Protein AF-A0A842TQ17-F1 (afdb_monomer)

Sequence (272 aa):
MDSKKIMKLFTKIDGINNQIAKLLVKAGIYSLDQLINTPTSNIKEMTGSSENEIIDWIYRARKLKRSRQKKVVKEEKVEEKEGIFVKKCEVPTPKGGAVGIIIGKRSAFYSIYKSGSTILSILIMIIGTVLFSLSFTITNYDQLIELYESIPFIYQSISLTSSISFYWGIFIVFVSVIIGGWLLISFFISMIKDVSFQKVARTLGFCGTPALFFVIFIIVKFINSSYLLYSFKTALLPLGIFFLSIWALLIVIRAFQSLSMLLDKYTYVGFE

Nearest PDB structures (foldseek):
  4mtn-assembly1_A  TM=7.681E-01  e=5.421E-03  Planctopirus limnophila DSM 3776
  2zud-assembly1_B  TM=8.089E-01  e=7.989E-02  Saccharolobus solfataricus

Radius of gyration: 31.86 Å; Cα contacts (8 Å, |Δi|>4): 84; chains: 1; bounding box: 63×74×80 Å

Secondary structure (DSSP, 8-state):
--HHHHHHHHTTSTT--HHHHHHHHHTT--SHHHHHHS-HHHHHHHH---HHHHHHHHHHHHHHHHHHHHHHHHHHHHHHHH----------------------S--GGGGTT-SS-HHHHHHHHHHHHHHHHHHHHHHTHHHHHHHHTS-TTHHHHHHHHHHHHHHHHHHHHHHHHHHHHHHHHHHHHHHHHT--HHHHHHHHHHHHHHHHHHHHHHHHHHS---HHHHHHHHHHHHHHHHHHHHHHHHHHHHHHHHHHHHHHHHHTTS--

Structure (mmCIF, N/CA/C/O backbone):
data_AF-A0A842TQ17-F1
#
_entry.id   AF-A0A842TQ17-F1
#
loop_
_atom_site.group_PDB
_atom_site.id
_atom_site.type_symbol
_atom_site.label_atom_id
_atom_site.label_alt_id
_atom_site.label_comp_id
_atom_site.label_asym_id
_atom_site.label_entity_id
_atom_site.label_seq_id
_atom_site.pdbx_PDB_ins_code
_atom_site.Cartn_x
_atom_site.Cartn_y
_atom_site.Cartn_z
_atom_site.occupancy
_atom_site.B_iso_or_equiv
_atom_site.auth_seq_id
_atom_site.auth_comp_id
_atom_site.auth_asym_id
_atom_site.auth_atom_id
_atom_site.pdbx_PDB_model_num
ATOM 1 N N . MET A 1 1 ? -30.967 -4.784 27.294 1.00 66.44 1 MET A N 1
ATOM 2 C CA . MET A 1 1 ? -29.486 -4.725 27.235 1.00 66.44 1 MET A CA 1
ATOM 3 C C . MET A 1 1 ? -28.986 -4.309 28.617 1.00 66.44 1 MET A C 1
ATOM 5 O O . MET A 1 1 ? -29.511 -3.340 29.148 1.00 66.44 1 MET A O 1
ATOM 9 N N . ASP A 1 2 ? -28.066 -5.050 29.245 1.00 89.38 2 ASP A N 1
ATOM 10 C CA . ASP A 1 2 ? -27.651 -4.783 30.637 1.00 89.38 2 ASP A CA 1
ATOM 11 C C . ASP A 1 2 ? -26.935 -3.430 30.773 1.00 89.38 2 ASP A C 1
ATOM 13 O O . ASP A 1 2 ? -25.789 -3.280 30.337 1.00 89.38 2 ASP A O 1
ATOM 17 N N . SER A 1 3 ? -27.563 -2.469 31.453 1.00 88.75 3 SER A N 1
ATOM 18 C CA . SER A 1 3 ? -26.991 -1.138 31.720 1.00 88.75 3 SER A CA 1
ATOM 19 C C . SER A 1 3 ? -25.606 -1.214 32.376 1.00 88.75 3 SER A C 1
ATOM 21 O O . SER A 1 3 ? -24.695 -0.477 32.002 1.00 88.75 3 SER A O 1
ATOM 23 N N . LYS A 1 4 ? -25.393 -2.186 33.273 1.00 91.69 4 LYS A N 1
ATOM 24 C CA . LYS A 1 4 ? -24.094 -2.443 33.920 1.00 91.69 4 LYS A CA 1
ATOM 25 C C . LYS A 1 4 ? -22.987 -2.814 32.923 1.00 91.69 4 LYS A C 1
ATOM 27 O O . LYS A 1 4 ? -21.849 -2.374 33.092 1.00 91.69 4 LYS A O 1
ATOM 32 N N . LYS A 1 5 ? -23.288 -3.610 31.887 1.00 93.69 5 LYS A N 1
ATOM 33 C CA . LYS A 1 5 ? -22.300 -3.999 30.859 1.00 93.69 5 LYS A CA 1
ATOM 34 C C . LYS A 1 5 ? -21.920 -2.808 29.981 1.00 93.69 5 LYS A C 1
ATOM 36 O O . LYS A 1 5 ? -20.749 -2.655 29.643 1.00 93.69 5 LYS A O 1
ATOM 41 N N . ILE A 1 6 ? -22.893 -1.955 29.661 1.00 93.88 6 ILE A N 1
ATOM 42 C CA . ILE A 1 6 ? -22.686 -0.739 28.866 1.00 93.88 6 ILE A CA 1
ATOM 43 C C . ILE A 1 6 ? -21.858 0.285 29.653 1.00 93.88 6 ILE A C 1
ATOM 45 O O . ILE A 1 6 ? -20.896 0.831 29.125 1.00 93.88 6 ILE A O 1
ATOM 49 N N . MET A 1 7 ? -22.140 0.489 30.941 1.00 95.00 7 MET A N 1
ATOM 50 C CA . MET A 1 7 ? -21.321 1.379 31.772 1.00 95.00 7 MET A CA 1
ATOM 51 C C . MET A 1 7 ? -19.860 0.914 31.830 1.00 95.00 7 MET A C 1
ATOM 53 O O . MET A 1 7 ? -18.962 1.706 31.558 1.00 95.00 7 MET A O 1
ATOM 57 N N . LYS A 1 8 ? -19.620 -0.389 32.057 1.00 95.44 8 LYS A N 1
ATOM 58 C CA . LYS A 1 8 ? -18.266 -0.982 32.019 1.00 95.44 8 LYS A CA 1
ATOM 59 C C . LYS A 1 8 ? -17.562 -0.827 30.666 1.00 95.44 8 LYS A C 1
ATOM 61 O O . LYS A 1 8 ? -16.342 -0.950 30.593 1.00 95.44 8 LYS A O 1
ATOM 66 N N . LEU A 1 9 ? -18.309 -0.655 29.577 1.00 94.69 9 LEU A N 1
ATOM 67 C CA . LEU A 1 9 ? -17.758 -0.430 28.245 1.00 94.69 9 LEU A CA 1
ATOM 68 C C . LEU A 1 9 ? -17.224 0.999 28.115 1.00 94.69 9 LEU A C 1
ATOM 70 O O . LEU A 1 9 ? -16.111 1.171 27.621 1.00 94.69 9 LEU A O 1
ATOM 74 N N . PHE A 1 10 ? -17.994 1.991 28.570 1.00 96.62 10 P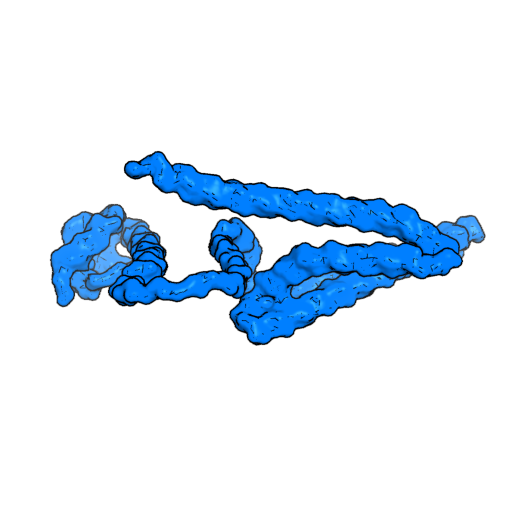HE A N 1
ATOM 75 C CA . PHE A 1 10 ? -17.612 3.401 28.505 1.00 96.62 10 PHE A CA 1
ATOM 76 C C . PHE A 1 10 ? -16.484 3.752 29.469 1.00 96.62 10 PHE A C 1
ATOM 78 O O . PHE A 1 10 ? -15.593 4.496 29.089 1.00 96.62 10 PHE A O 1
ATOM 85 N N . THR A 1 11 ? -16.430 3.139 30.653 1.00 97.00 11 THR A N 1
ATOM 86 C CA . THR A 1 11 ? -15.334 3.365 31.615 1.00 97.00 11 THR A CA 1
ATOM 87 C C . THR A 1 11 ? -13.972 2.851 31.139 1.00 97.00 11 THR A C 1
ATOM 89 O O . THR A 1 11 ? -12.968 3.096 31.793 1.00 97.00 11 THR A O 1
ATOM 92 N N . LYS A 1 12 ? -13.908 2.107 30.023 1.00 96.44 12 LYS A N 1
ATOM 93 C CA . LYS A 1 12 ? -12.635 1.743 29.366 1.00 96.44 12 LYS A CA 1
ATOM 94 C C . LYS A 1 12 ? -12.059 2.878 28.515 1.00 96.44 12 LYS A C 1
ATOM 96 O O . LYS A 1 12 ? -10.978 2.716 27.958 1.00 96.44 12 LYS A O 1
ATOM 101 N N . ILE A 1 13 ? -12.809 3.960 28.327 1.00 96.88 13 ILE A N 1
ATOM 102 C CA . ILE A 1 13 ? -12.344 5.172 27.667 1.00 96.88 13 ILE A CA 1
ATOM 103 C C . ILE A 1 13 ? -11.767 6.063 28.763 1.00 96.88 13 ILE A C 1
ATOM 105 O O . ILE A 1 13 ? -12.508 6.523 29.630 1.00 96.88 13 ILE A O 1
ATOM 109 N N . ASP A 1 14 ? -10.454 6.291 28.740 1.00 95.12 14 ASP A N 1
ATOM 110 C CA . ASP A 1 14 ? -9.825 7.184 29.717 1.00 95.12 14 ASP A CA 1
ATOM 111 C C . ASP A 1 14 ? -10.489 8.567 29.677 1.00 95.12 14 ASP A C 1
ATOM 113 O O . ASP A 1 14 ? -10.783 9.097 28.603 1.00 95.12 14 ASP A O 1
ATOM 117 N N . GLY A 1 15 ? -10.723 9.141 30.855 1.00 94.38 15 GLY A N 1
ATOM 118 C CA . GLY A 1 15 ? -11.464 10.393 31.018 1.00 94.38 15 GLY A CA 1
ATOM 119 C C . GLY A 1 15 ? -12.966 10.205 31.257 1.00 94.38 15 GLY A C 1
ATOM 120 O O . GLY A 1 15 ? -13.603 11.123 31.763 1.00 94.38 15 GLY A O 1
ATOM 121 N N . ILE A 1 16 ? -13.535 9.020 30.996 1.00 97.00 16 ILE A N 1
ATOM 122 C CA . ILE A 1 16 ? -14.932 8.713 31.337 1.00 97.00 16 ILE A CA 1
ATOM 123 C C . ILE A 1 16 ? -14.995 7.963 32.670 1.00 97.00 16 ILE A C 1
ATOM 125 O O . ILE A 1 16 ? -14.717 6.766 32.757 1.00 97.00 16 ILE A O 1
ATOM 129 N N . ASN A 1 17 ? -15.426 8.661 33.721 1.00 97.00 17 ASN A N 1
ATOM 130 C CA . ASN A 1 17 ? -15.698 8.049 35.021 1.00 97.00 17 ASN A CA 1
ATOM 131 C C . ASN A 1 17 ? -17.091 7.373 35.064 1.00 97.00 17 ASN A C 1
ATOM 133 O O . ASN A 1 17 ? -17.912 7.493 34.150 1.00 97.00 17 ASN A O 1
ATOM 137 N N . ASN A 1 18 ? -17.391 6.665 36.158 1.00 97.31 18 ASN A N 1
ATOM 138 C CA . ASN A 1 18 ? -18.676 5.973 36.339 1.00 97.31 18 ASN A CA 1
ATOM 139 C C . ASN A 1 18 ? -19.900 6.908 36.292 1.00 97.31 18 ASN A C 1
ATOM 141 O O . ASN A 1 18 ? -20.981 6.477 35.887 1.00 97.31 18 ASN A O 1
ATOM 145 N N . GLN A 1 19 ? -19.754 8.165 36.719 1.00 97.25 19 GLN A N 1
ATOM 146 C CA . GLN A 1 19 ? -20.847 9.138 36.722 1.00 97.25 19 GLN A CA 1
ATOM 147 C C . GLN A 1 19 ? -21.180 9.577 35.293 1.00 97.25 19 GLN A C 1
ATOM 149 O O . GLN A 1 19 ? -22.340 9.498 34.892 1.00 97.25 19 GLN A O 1
ATOM 154 N N . ILE A 1 20 ? -20.164 9.918 34.499 1.00 97.19 20 ILE A N 1
ATOM 155 C CA . ILE A 1 20 ? -20.306 10.278 33.083 1.00 97.19 20 ILE A CA 1
ATOM 156 C C . ILE A 1 20 ? -20.875 9.094 32.296 1.00 97.19 20 ILE A C 1
ATOM 158 O O . ILE A 1 20 ? -21.840 9.253 31.552 1.00 97.19 20 ILE A O 1
ATOM 162 N N . ALA A 1 21 ? -20.366 7.878 32.523 1.00 97.50 21 ALA A N 1
ATOM 163 C CA . ALA A 1 21 ? -20.909 6.676 31.890 1.00 97.50 21 ALA A CA 1
ATOM 164 C C . ALA A 1 21 ? -22.404 6.474 32.208 1.00 97.50 21 ALA A C 1
ATOM 166 O O . ALA A 1 21 ? -23.175 6.074 31.338 1.00 97.50 21 ALA A O 1
ATOM 167 N N . LYS A 1 22 ? -22.837 6.781 33.440 1.00 97.56 22 LYS A N 1
ATOM 168 C CA . LYS A 1 22 ? -24.252 6.722 33.836 1.00 97.56 22 LYS A CA 1
ATOM 169 C C . LYS A 1 22 ? -25.090 7.787 33.121 1.00 97.56 22 LYS A C 1
ATOM 171 O O . LYS A 1 22 ? -26.215 7.480 32.733 1.00 97.56 22 LYS A O 1
ATOM 176 N N . LEU A 1 23 ? -24.561 9.000 32.943 1.00 97.62 23 LEU A N 1
ATOM 177 C CA . LEU A 1 23 ? -25.230 10.079 32.204 1.00 97.62 23 LEU A CA 1
ATOM 178 C C . LEU A 1 23 ? -25.407 9.719 30.725 1.00 97.62 23 LEU A C 1
ATOM 180 O O . LEU A 1 23 ? -26.520 9.808 30.218 1.00 97.62 23 LEU A O 1
ATOM 184 N N . LEU A 1 24 ? -24.366 9.196 30.071 1.00 97.00 24 LEU A N 1
ATOM 185 C CA . LEU A 1 24 ? -24.435 8.747 28.673 1.00 97.00 24 LEU A CA 1
ATOM 186 C C . LEU A 1 24 ? -25.491 7.648 28.469 1.00 97.00 24 LEU A C 1
ATOM 188 O O . LEU A 1 24 ? -26.281 7.705 27.530 1.00 97.00 24 LEU A O 1
ATOM 192 N N . VAL A 1 25 ? -25.561 6.677 29.387 1.00 96.88 25 VAL A N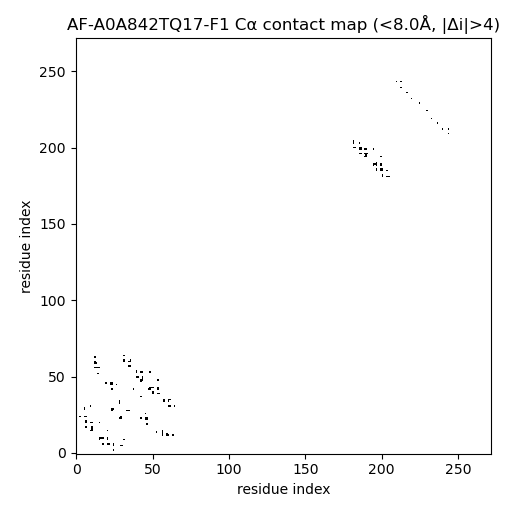 1
ATOM 193 C CA . VAL A 1 25 ? -26.576 5.610 29.337 1.00 96.88 25 VAL A CA 1
ATOM 194 C C . VAL A 1 25 ? -27.986 6.158 29.567 1.00 96.88 25 VAL A C 1
ATOM 196 O O . VAL A 1 25 ? -28.922 5.729 28.893 1.00 96.88 25 VAL A O 1
ATOM 199 N N . LYS A 1 26 ? -28.158 7.108 30.495 1.00 96.25 26 LYS A N 1
ATOM 200 C CA . LYS A 1 26 ? -29.447 7.788 30.712 1.00 96.25 26 LYS A CA 1
ATOM 201 C C . LYS A 1 26 ? -29.884 8.601 29.494 1.00 96.25 26 LYS A C 1
ATOM 203 O O . LYS A 1 26 ? -31.077 8.676 29.231 1.00 96.25 26 LYS A O 1
ATOM 208 N N . ALA A 1 27 ? -28.931 9.145 28.747 1.00 95.06 27 ALA A N 1
ATOM 209 C CA . ALA A 1 27 ? -29.172 9.897 27.525 1.00 95.06 27 ALA A CA 1
ATOM 210 C C . ALA A 1 27 ? -29.436 9.024 26.280 1.00 95.06 27 ALA A C 1
ATOM 212 O O . ALA A 1 27 ? -29.508 9.540 25.168 1.00 95.06 27 ALA A O 1
ATOM 213 N N . GLY A 1 28 ? -29.565 7.702 26.436 1.00 96.12 28 GLY A N 1
ATOM 214 C CA . GLY A 1 28 ? -29.883 6.794 25.329 1.00 96.12 28 GLY A CA 1
ATOM 215 C C . GLY A 1 28 ? -28.676 6.328 24.510 1.00 96.12 28 GLY A C 1
ATOM 216 O O . GLY A 1 28 ? -28.844 5.683 23.474 1.00 96.12 28 GLY A O 1
ATOM 217 N N . ILE A 1 29 ? -27.450 6.618 24.957 1.00 97.25 29 ILE A N 1
ATOM 218 C CA . ILE A 1 29 ? -26.225 6.173 24.288 1.00 97.25 29 ILE A CA 1
ATOM 219 C C . ILE A 1 29 ? -25.830 4.809 24.868 1.00 97.25 29 ILE A C 1
ATOM 221 O O . ILE A 1 29 ? -25.289 4.702 25.968 1.00 97.25 29 ILE A O 1
ATOM 225 N N . TYR A 1 30 ? -26.100 3.743 24.115 1.00 96.62 30 TYR A N 1
ATOM 226 C CA . TYR A 1 30 ? -25.923 2.348 24.542 1.00 96.62 30 TYR A CA 1
ATOM 227 C C . TYR A 1 30 ? -24.736 1.635 23.884 1.00 96.62 30 TYR A C 1
ATOM 229 O O . TYR A 1 30 ? -24.432 0.485 24.210 1.00 96.62 30 TYR A O 1
ATOM 237 N N . SER A 1 31 ? -24.044 2.298 22.958 1.00 96.94 31 SER A N 1
ATOM 238 C CA . SER A 1 31 ? -22.929 1.727 22.201 1.00 96.94 31 SER A CA 1
ATOM 239 C C . SER A 1 31 ? -21.844 2.762 21.897 1.00 96.94 31 SER A C 1
ATOM 241 O O . SER A 1 31 ? -22.096 3.967 21.905 1.00 96.94 31 SER A O 1
ATOM 243 N N . LEU A 1 32 ? -20.631 2.286 21.579 1.00 96.56 32 LEU A N 1
ATOM 244 C CA . LEU A 1 32 ? -19.554 3.161 21.089 1.00 96.56 32 LEU A CA 1
ATOM 245 C C . LEU A 1 32 ? -19.948 3.860 19.785 1.00 96.56 32 LEU A C 1
ATOM 247 O O . LEU A 1 32 ? -19.527 4.983 19.558 1.00 96.56 32 LEU A O 1
ATOM 251 N N . ASP A 1 33 ? -20.753 3.214 18.941 1.00 96.75 33 ASP A N 1
ATOM 252 C CA . ASP A 1 33 ? -21.156 3.775 17.650 1.00 96.75 33 ASP A CA 1
ATOM 253 C C . ASP A 1 33 ? -22.117 4.937 17.792 1.00 96.75 33 ASP A C 1
ATOM 255 O O . ASP A 1 33 ? -21.947 5.952 17.121 1.00 96.75 33 ASP A O 1
ATOM 259 N N . GLN A 1 34 ? -23.061 4.828 18.722 1.00 97.56 34 GLN A N 1
ATOM 260 C CA . GLN A 1 34 ? -23.899 5.960 19.086 1.00 97.56 34 GLN A CA 1
ATOM 261 C C . GLN A 1 34 ? -23.038 7.094 19.640 1.00 97.56 34 GLN A C 1
ATOM 263 O O . GLN A 1 34 ? -23.124 8.196 19.124 1.00 97.56 34 GLN A O 1
ATOM 268 N N . LEU A 1 35 ? -22.120 6.823 20.577 1.00 97.25 35 LEU A N 1
ATOM 269 C CA . LEU A 1 35 ? -21.234 7.863 21.118 1.00 97.25 35 LEU A CA 1
ATOM 270 C C . LEU A 1 35 ? -20.409 8.573 20.027 1.00 97.25 35 LEU A C 1
ATOM 272 O O . LEU A 1 35 ? -20.215 9.778 20.095 1.00 97.25 35 LEU A O 1
ATOM 276 N N . ILE A 1 36 ? -19.926 7.834 19.024 1.00 97.69 36 ILE A N 1
ATOM 277 C CA . ILE A 1 36 ? -19.103 8.374 17.931 1.00 97.69 36 ILE A CA 1
ATOM 278 C C . ILE A 1 36 ? -19.916 9.228 16.949 1.00 97.69 36 ILE A C 1
ATOM 280 O O . ILE A 1 36 ? -19.353 10.144 16.344 1.00 97.69 36 ILE A O 1
ATOM 284 N N . ASN A 1 37 ? -21.189 8.888 16.750 1.00 97.62 37 ASN A N 1
ATOM 285 C CA . ASN A 1 37 ? -22.063 9.530 15.770 1.00 97.62 37 ASN A CA 1
ATOM 286 C C . ASN A 1 37 ? -22.954 10.620 16.386 1.00 97.62 37 ASN A C 1
ATOM 288 O O . ASN A 1 37 ? -23.517 11.422 15.646 1.00 97.62 37 ASN A O 1
ATOM 292 N N . THR A 1 38 ? -23.087 10.664 17.714 1.00 97.31 38 THR A N 1
ATOM 293 C CA . THR A 1 38 ? -23.814 11.731 18.404 1.00 97.31 38 THR A CA 1
ATOM 294 C C . THR A 1 38 ? -23.034 13.049 18.297 1.00 9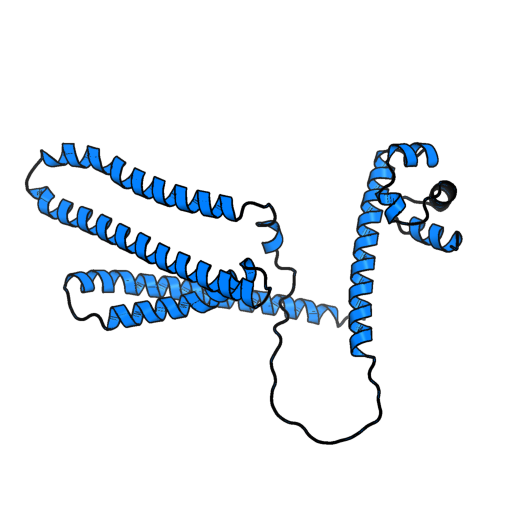7.31 38 THR A C 1
ATOM 296 O O . THR A 1 38 ? -21.834 13.069 18.586 1.00 97.31 38 THR A O 1
ATOM 299 N N . PRO A 1 39 ? -23.689 14.162 17.921 1.00 97.69 39 PRO A N 1
ATOM 300 C CA . PRO A 1 39 ? -23.066 15.483 17.905 1.00 97.69 39 PRO A CA 1
ATOM 301 C C . PRO A 1 39 ? -22.459 15.868 19.260 1.00 97.69 39 PRO A C 1
ATOM 303 O O . PRO A 1 39 ? -23.057 15.622 20.312 1.00 97.69 39 PRO A O 1
ATOM 306 N N . THR A 1 40 ? -21.293 16.520 19.239 1.00 97.06 40 THR A N 1
ATOM 307 C CA . THR A 1 40 ? -20.579 16.968 20.450 1.00 97.06 40 THR A CA 1
ATOM 308 C C . THR A 1 40 ? -21.422 17.914 21.301 1.00 97.06 40 THR A C 1
ATOM 310 O O . THR A 1 40 ? -21.386 17.816 22.526 1.00 97.06 40 THR A O 1
ATOM 313 N N . SER A 1 41 ? -22.238 18.761 20.665 1.00 97.00 41 SER A N 1
ATOM 314 C CA . SER A 1 41 ? -23.193 19.664 21.319 1.00 97.00 41 SER A CA 1
ATOM 315 C C . SER A 1 41 ? -24.169 18.925 22.233 1.00 97.00 41 SER A C 1
ATOM 317 O O . SER A 1 41 ? -24.370 19.329 23.374 1.00 97.00 41 SER A O 1
ATOM 319 N N . ASN A 1 42 ? -24.719 17.803 21.766 1.00 97.25 42 ASN A N 1
ATOM 320 C CA . ASN A 1 42 ? -25.714 17.038 22.513 1.00 97.25 42 ASN A CA 1
ATOM 321 C C . ASN A 1 42 ? -25.055 16.328 23.700 1.00 97.25 42 ASN A C 1
ATOM 323 O O . ASN A 1 42 ? -25.590 16.329 24.802 1.00 97.25 42 ASN A O 1
ATOM 327 N N . ILE A 1 43 ? -23.857 15.765 23.497 1.00 96.75 43 ILE A N 1
ATOM 328 C CA . ILE A 1 43 ? -23.095 15.127 24.581 1.00 96.75 43 ILE A CA 1
ATOM 329 C C . ILE A 1 43 ? -22.740 16.162 25.654 1.00 96.75 43 ILE A C 1
ATOM 331 O O . ILE A 1 43 ? -22.875 15.875 26.840 1.00 96.75 43 ILE A O 1
ATOM 335 N N . LYS A 1 44 ? -22.350 17.375 25.246 1.00 97.38 44 LYS A N 1
ATOM 336 C CA . LYS A 1 44 ? -22.036 18.487 26.149 1.00 97.38 44 LYS A CA 1
ATOM 337 C C . LYS A 1 44 ? -23.224 18.866 27.019 1.00 97.38 44 LYS A C 1
ATOM 339 O O . LYS A 1 44 ? -23.058 19.012 28.225 1.00 97.38 44 LYS A O 1
ATOM 344 N N . GLU A 1 45 ? -24.410 18.976 26.431 1.00 97.00 45 GLU A N 1
ATOM 345 C CA . GLU A 1 45 ? -25.642 19.268 27.169 1.00 97.00 45 GLU A CA 1
ATOM 346 C C . GLU A 1 45 ? -25.985 18.157 28.179 1.00 97.00 45 GLU A C 1
ATOM 348 O O . GLU A 1 45 ? -26.416 18.432 29.296 1.00 97.00 45 GLU A O 1
ATOM 353 N N . MET A 1 46 ? -25.717 16.895 27.829 1.00 94.75 46 MET A N 1
ATOM 354 C CA . MET A 1 46 ? -26.013 15.732 28.674 1.00 94.75 46 MET A CA 1
ATOM 355 C C . MET A 1 46 ? -25.010 15.518 29.816 1.00 94.75 46 MET A C 1
ATOM 357 O O . MET A 1 46 ? -25.394 15.038 30.885 1.00 94.75 46 MET A O 1
ATOM 361 N N . THR A 1 47 ? -23.720 15.790 29.588 1.00 95.69 47 THR A N 1
ATOM 362 C CA . THR A 1 47 ? -22.647 15.483 30.551 1.00 95.69 47 THR A CA 1
ATOM 363 C C . THR A 1 47 ? -22.084 16.709 31.261 1.00 95.69 47 THR A C 1
ATOM 365 O O . THR A 1 47 ? -21.391 16.545 32.263 1.00 95.69 47 THR A O 1
ATOM 368 N N . GLY A 1 48 ? -22.349 17.920 30.758 1.00 96.44 48 GLY A N 1
ATOM 369 C CA . GLY A 1 48 ? -21.780 19.170 31.272 1.00 96.44 48 GLY A CA 1
ATOM 370 C C . GLY A 1 48 ? -20.267 19.299 31.064 1.00 96.44 48 GLY A C 1
ATOM 371 O O . GLY A 1 48 ? -19.630 20.140 31.690 1.00 96.44 48 GLY A O 1
ATOM 372 N N . SER A 1 49 ? -19.673 18.444 30.230 1.00 96.75 49 SER A N 1
ATOM 373 C CA . SER A 1 49 ? -18.221 18.373 30.028 1.00 96.75 49 SER A CA 1
ATOM 374 C C . SER A 1 49 ? -17.748 19.371 28.977 1.00 96.75 49 SER A C 1
ATOM 376 O O . SER A 1 49 ? -18.528 19.837 28.143 1.00 96.75 49 SER A O 1
ATOM 378 N N . SER A 1 50 ? -16.459 19.707 28.994 1.00 97.44 50 SER A N 1
ATOM 379 C CA . SER A 1 50 ? -15.908 20.605 27.982 1.00 97.44 50 SER A CA 1
ATOM 380 C C . SER A 1 50 ? -15.919 19.945 26.599 1.00 97.44 50 SER A C 1
ATOM 382 O O . SER A 1 50 ? -15.812 18.727 26.457 1.00 97.44 50 SER A O 1
ATOM 384 N N . GLU A 1 51 ? -16.027 20.754 25.547 1.00 96.62 51 GLU A N 1
ATOM 385 C CA . GLU A 1 51 ? -16.059 20.235 24.176 1.00 96.62 51 GLU A CA 1
ATOM 386 C C . GLU A 1 51 ? -14.764 19.491 23.808 1.00 96.62 51 GLU A C 1
ATOM 388 O O . GLU A 1 51 ? -14.808 18.453 23.150 1.00 96.62 51 GLU A O 1
ATOM 393 N N . ASN A 1 52 ? -13.623 19.954 24.325 1.00 97.06 52 ASN A N 1
ATOM 394 C CA . ASN A 1 52 ? -12.324 19.312 24.125 1.00 97.06 52 ASN A CA 1
ATOM 395 C C . ASN A 1 52 ? -12.266 17.904 24.742 1.00 97.06 52 ASN A C 1
ATOM 397 O O . ASN A 1 52 ? -11.763 16.980 24.101 1.00 97.06 52 ASN A O 1
ATOM 401 N N . GLU A 1 53 ? -12.811 17.714 25.948 1.00 97.69 53 GLU A N 1
ATOM 402 C CA . GLU A 1 53 ? -12.894 16.390 26.583 1.00 97.69 53 GLU A CA 1
ATOM 403 C C . GLU A 1 53 ? -13.776 15.439 25.771 1.00 97.69 53 GLU A C 1
ATOM 405 O O . GLU A 1 53 ? -13.409 14.287 25.548 1.00 97.69 53 GLU A O 1
ATOM 410 N N . ILE A 1 54 ? -14.907 15.930 25.260 1.00 97.81 54 ILE A N 1
ATOM 411 C CA . ILE A 1 54 ? -15.840 15.127 24.459 1.00 97.81 54 ILE A CA 1
ATOM 412 C C . ILE A 1 54 ? -15.194 14.693 23.139 1.00 97.81 54 ILE A C 1
ATOM 414 O O . ILE A 1 54 ? -15.332 13.536 22.730 1.00 97.81 54 ILE A O 1
ATOM 418 N N . ILE A 1 55 ? -14.455 15.588 22.479 1.00 97.69 55 ILE A N 1
ATOM 419 C CA . ILE A 1 55 ? -13.699 15.257 21.265 1.00 97.69 55 ILE A CA 1
ATOM 420 C C . ILE A 1 55 ? -12.661 14.165 21.563 1.00 97.69 55 ILE A C 1
ATOM 422 O O . ILE A 1 55 ? -12.549 13.205 20.790 1.00 97.69 55 ILE A O 1
ATOM 426 N N . ASP A 1 56 ? -11.950 14.258 22.693 1.00 97.94 56 ASP A N 1
ATOM 427 C CA . ASP A 1 56 ? -10.991 13.229 23.109 1.00 97.94 56 ASP A CA 1
ATOM 428 C C . ASP A 1 56 ? -11.685 11.885 23.395 1.00 97.94 56 ASP A C 1
ATOM 430 O O . ASP A 1 56 ? -11.233 10.829 22.936 1.00 97.94 56 ASP A O 1
ATOM 434 N N . TRP A 1 57 ? -12.852 11.899 24.044 1.00 97.94 57 TRP A N 1
ATOM 435 C CA . TRP A 1 57 ? -13.653 10.693 24.269 1.00 97.94 57 TRP A CA 1
ATOM 436 C C . TRP A 1 57 ? -14.090 10.028 22.961 1.00 97.94 57 TRP A C 1
ATOM 438 O O . TRP A 1 57 ? -13.943 8.811 22.816 1.00 97.94 57 TRP A O 1
ATOM 448 N N . ILE A 1 58 ? -14.570 10.801 21.980 1.00 97.75 58 ILE A N 1
ATOM 449 C CA . ILE A 1 58 ? -14.956 10.290 20.653 1.00 97.75 58 ILE A CA 1
ATOM 450 C C . ILE A 1 58 ? -13.739 9.694 19.936 1.00 97.75 58 ILE A C 1
ATOM 452 O O . ILE A 1 58 ? -13.822 8.610 19.342 1.00 97.75 58 ILE A O 1
ATOM 456 N N . TYR A 1 59 ? -12.587 10.363 20.007 1.00 97.75 59 TYR A N 1
ATOM 457 C CA . TYR A 1 59 ? -11.345 9.868 19.422 1.00 97.75 59 TYR A CA 1
ATOM 458 C C . TYR A 1 59 ? -10.914 8.526 20.040 1.00 97.75 59 TYR A C 1
ATOM 460 O O . TYR A 1 59 ? -10.668 7.548 19.317 1.00 97.75 59 TYR A O 1
ATOM 468 N N . ARG A 1 60 ? -10.897 8.429 21.374 1.00 96.94 60 ARG A N 1
ATOM 469 C CA . ARG A 1 60 ? -10.564 7.192 22.098 1.00 96.94 60 ARG A CA 1
ATOM 470 C C . ARG A 1 60 ? -11.591 6.086 21.853 1.00 96.94 60 ARG A C 1
ATOM 472 O O . ARG A 1 60 ? -11.196 4.937 21.641 1.00 96.94 60 ARG A O 1
ATOM 479 N N . ALA A 1 61 ? -12.882 6.412 21.765 1.00 97.19 61 ALA A N 1
ATOM 480 C CA . ALA A 1 61 ? -13.938 5.466 21.405 1.00 97.19 61 ALA A CA 1
ATOM 481 C C . ALA A 1 61 ? -13.704 4.846 20.014 1.00 97.19 61 ALA A C 1
ATOM 483 O O . ALA A 1 61 ? -13.776 3.622 19.861 1.00 97.19 61 ALA A O 1
ATOM 484 N N . ARG A 1 62 ? -13.324 5.656 19.009 1.00 97.25 62 ARG A N 1
ATOM 485 C CA . ARG A 1 62 ? -12.956 5.165 17.663 1.00 97.25 62 ARG A CA 1
ATOM 486 C C . ARG A 1 62 ? -11.751 4.225 17.710 1.00 97.25 62 ARG A C 1
ATOM 488 O O . ARG A 1 62 ? -11.746 3.193 17.031 1.00 97.25 62 ARG A O 1
ATOM 495 N N . LYS A 1 63 ? -10.734 4.552 18.515 1.00 96.12 63 LYS A N 1
ATOM 496 C CA . LYS A 1 63 ? -9.544 3.705 18.704 1.00 96.12 63 LYS A CA 1
ATOM 497 C C . LYS A 1 63 ? -9.909 2.363 19.350 1.00 96.12 63 LYS A C 1
ATOM 499 O O . LYS A 1 63 ? -9.478 1.320 18.856 1.00 96.12 63 LYS A O 1
ATOM 504 N N . LEU A 1 64 ? -10.752 2.381 20.385 1.00 95.44 64 LEU A N 1
ATOM 505 C CA . LEU A 1 64 ? -11.232 1.185 21.084 1.00 95.44 64 LEU A CA 1
ATOM 506 C C . LEU A 1 64 ? -12.093 0.287 20.176 1.00 95.44 64 LEU A C 1
ATOM 508 O O . LEU A 1 64 ? -11.966 -0.938 20.210 1.00 95.44 64 LEU A O 1
ATOM 512 N N . LYS A 1 65 ? -12.933 0.876 19.314 1.00 94.19 65 LYS A N 1
ATOM 513 C CA . LYS A 1 65 ? -13.713 0.119 18.322 1.00 94.19 65 LYS A CA 1
ATOM 514 C C . LYS A 1 65 ? -12.798 -0.647 17.360 1.00 94.19 65 LYS A C 1
ATOM 516 O O . LYS A 1 65 ? -12.991 -1.843 17.140 1.00 94.19 65 LYS A O 1
ATOM 521 N N . ARG A 1 66 ? -11.762 0.018 16.833 1.00 91.69 66 ARG A N 1
ATOM 522 C CA . ARG A 1 66 ? -10.796 -0.591 15.900 1.00 91.69 66 ARG A CA 1
ATOM 523 C C . ARG A 1 66 ? -10.003 -1.735 16.533 1.00 91.69 66 ARG A C 1
ATOM 525 O O . ARG A 1 66 ? -9.759 -2.737 15.863 1.00 91.69 66 ARG A O 1
ATOM 532 N N . SER A 1 67 ? -9.593 -1.607 17.798 1.00 90.94 67 SER A N 1
ATOM 533 C CA . SER A 1 67 ? -8.839 -2.671 18.478 1.00 90.94 67 SER A CA 1
ATOM 534 C C . SER A 1 67 ? -9.694 -3.916 18.715 1.00 90.94 67 SER A C 1
ATOM 536 O O . SER A 1 67 ? -9.219 -5.026 18.476 1.00 90.94 67 SER A O 1
ATOM 538 N N . ARG A 1 68 ? -10.972 -3.747 19.083 1.00 85.75 68 ARG A N 1
ATOM 539 C CA . ARG A 1 68 ? -11.911 -4.868 19.238 1.00 85.75 68 ARG A CA 1
ATOM 540 C C . ARG A 1 68 ? -12.204 -5.578 17.927 1.00 85.75 68 ARG A C 1
ATOM 542 O O . ARG A 1 68 ? -12.103 -6.796 17.888 1.00 85.75 68 ARG A O 1
ATOM 549 N N . GLN A 1 69 ? -12.478 -4.842 16.851 1.00 82.19 69 GLN A N 1
ATOM 550 C CA . GLN A 1 69 ? -12.689 -5.452 15.532 1.00 82.19 69 GLN A CA 1
ATOM 551 C C . GLN A 1 69 ? -11.468 -6.261 15.080 1.00 82.19 69 GLN A C 1
ATOM 553 O O . GLN A 1 69 ? -11.610 -7.359 14.553 1.00 82.19 69 GLN A O 1
ATOM 558 N N . LYS A 1 70 ? -10.253 -5.766 15.352 1.00 81.50 70 LYS A N 1
ATOM 559 C CA . LYS A 1 70 ? -9.023 -6.509 15.053 1.00 81.50 70 LYS A CA 1
ATOM 560 C C . LYS A 1 70 ? -8.903 -7.802 15.870 1.00 81.50 70 LYS A C 1
ATOM 562 O O . LYS A 1 70 ? -8.324 -8.759 15.366 1.00 81.50 70 LYS A O 1
ATOM 567 N N . LYS A 1 71 ? -9.412 -7.824 17.108 1.00 79.94 71 LYS A N 1
ATOM 568 C CA . LYS A 1 71 ? -9.390 -9.012 17.973 1.00 79.94 71 LYS A CA 1
ATOM 569 C C . LYS A 1 71 ? -10.419 -10.055 17.529 1.00 79.94 71 LYS A C 1
ATOM 571 O O . LYS A 1 71 ? -10.034 -11.201 17.363 1.00 79.94 71 LYS A O 1
ATOM 576 N N . VAL A 1 72 ? -11.647 -9.635 17.213 1.00 75.50 72 VAL A N 1
ATOM 577 C CA . VAL A 1 72 ? -12.711 -10.529 16.712 1.00 75.50 72 VAL A CA 1
ATOM 578 C C . VAL A 1 72 ? -12.280 -11.222 15.417 1.00 75.50 72 VAL A C 1
ATOM 580 O O . VAL A 1 72 ? -12.320 -12.437 15.338 1.00 75.50 72 VAL A O 1
ATOM 583 N N . VAL A 1 73 ? -11.705 -10.484 14.459 1.00 70.88 73 VAL A N 1
ATOM 584 C CA . VAL A 1 73 ? -11.182 -11.071 13.205 1.00 70.88 73 VAL A CA 1
ATOM 585 C C . VAL A 1 73 ? -9.986 -12.012 13.440 1.00 70.88 73 VAL A C 1
ATOM 587 O O . VAL A 1 73 ? -9.663 -12.837 12.586 1.00 70.88 73 VAL A O 1
ATOM 590 N N . LYS A 1 74 ? -9.275 -11.873 14.568 1.00 72.38 74 LYS A N 1
ATOM 591 C CA . LYS A 1 74 ? -8.169 -12.769 14.935 1.00 72.38 74 LYS A CA 1
ATOM 592 C C . LYS A 1 74 ? -8.692 -14.040 15.607 1.00 72.38 74 LYS A C 1
ATOM 594 O O . LYS A 1 74 ? -8.169 -15.096 15.294 1.00 72.38 74 LYS A O 1
ATOM 599 N N . GLU A 1 75 ? -9.687 -13.932 16.483 1.00 60.75 75 GLU A N 1
ATOM 600 C CA . GLU A 1 75 ? -10.303 -15.062 17.195 1.00 60.75 75 GLU A CA 1
ATOM 601 C C . GLU A 1 75 ? -11.176 -15.914 16.251 1.00 60.75 75 GLU A C 1
ATOM 603 O O . GLU A 1 75 ? -11.017 -17.128 16.226 1.00 60.75 75 GLU A O 1
ATOM 608 N N . GLU A 1 76 ? -11.947 -15.299 15.348 1.00 51.09 76 GLU A N 1
ATOM 609 C CA . GLU A 1 76 ? -12.742 -16.004 14.321 1.00 51.09 76 GLU A CA 1
ATOM 610 C C . GLU A 1 76 ? -11.857 -16.824 13.359 1.00 51.09 76 GLU A C 1
ATOM 612 O O . GLU A 1 76 ? -12.203 -17.927 12.949 1.00 51.09 76 GLU A O 1
ATOM 617 N N . LYS A 1 77 ? -10.634 -16.346 13.080 1.00 49.16 77 LYS A N 1
ATOM 618 C CA . LYS A 1 77 ? -9.627 -17.088 12.297 1.00 49.16 77 LYS A CA 1
ATOM 619 C C . LYS A 1 77 ? -8.888 -18.184 13.067 1.00 49.16 77 LYS A C 1
ATOM 621 O O . LYS A 1 77 ? -8.138 -18.941 12.446 1.00 49.16 77 LYS A O 1
ATOM 626 N N . VAL A 1 78 ? -9.013 -18.215 14.390 1.00 52.25 78 VAL A N 1
ATOM 627 C CA . VAL A 1 78 ? -8.450 -19.273 15.240 1.00 52.25 78 VAL A CA 1
ATOM 628 C C . VAL A 1 78 ? -9.496 -20.372 15.437 1.00 52.25 78 VAL A C 1
ATOM 630 O O . VAL A 1 78 ? -9.155 -21.537 15.274 1.00 52.25 78 VAL A O 1
ATOM 633 N N . GLU A 1 79 ? -10.774 -20.025 15.613 1.00 44.06 79 GLU A N 1
ATOM 634 C CA . GLU A 1 79 ? -11.863 -21.014 15.695 1.00 44.06 79 GLU A CA 1
ATOM 635 C C . GLU A 1 79 ? -12.119 -21.746 14.364 1.00 44.06 79 GLU A C 1
ATOM 637 O O . GLU A 1 79 ? -12.307 -22.962 14.369 1.00 44.06 79 GLU A O 1
ATOM 642 N N . GLU A 1 80 ? -11.992 -21.079 13.207 1.00 46.00 80 GLU A N 1
ATOM 643 C CA . GLU A 1 80 ? -12.074 -21.750 11.891 1.00 46.00 80 GLU A CA 1
ATOM 644 C C . GLU A 1 80 ? -10.913 -22.745 11.649 1.00 46.00 80 GLU A C 1
ATOM 646 O O . GLU A 1 80 ? -10.961 -23.564 10.733 1.00 46.00 80 GLU A O 1
ATOM 651 N N . LYS A 1 81 ? -9.863 -22.720 12.485 1.00 46.81 81 LYS A N 1
ATOM 652 C CA . LYS A 1 81 ? -8.750 -23.682 12.439 1.00 46.81 81 LYS A CA 1
ATOM 653 C C . LYS A 1 81 ? -8.820 -24.793 13.484 1.00 46.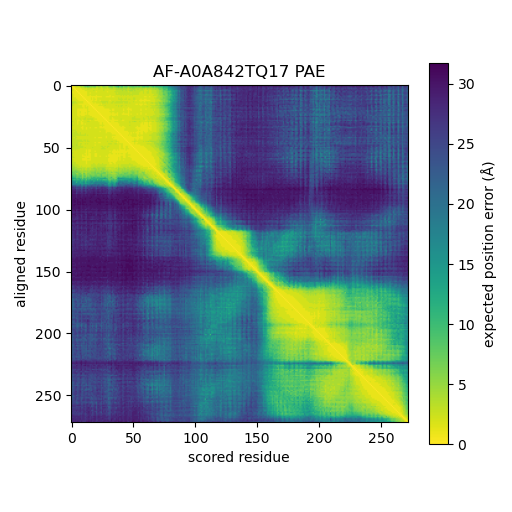81 81 LYS A C 1
ATOM 655 O O . LYS A 1 81 ? -8.086 -25.766 13.338 1.00 46.81 81 LYS A O 1
ATOM 660 N N . GLU A 1 82 ? -9.681 -24.686 14.492 1.00 42.47 82 GLU A N 1
ATOM 661 C CA . GLU A 1 82 ? -9.779 -25.676 15.579 1.00 42.47 82 GLU A CA 1
ATOM 662 C C . GLU A 1 82 ? -11.083 -26.498 15.544 1.00 42.47 82 GLU A C 1
ATOM 664 O O . GLU A 1 82 ? -11.231 -27.470 16.281 1.00 42.47 82 GLU A O 1
ATOM 669 N N . GLY A 1 83 ? -12.004 -26.187 14.628 1.00 40.06 83 GLY A N 1
ATOM 670 C CA . GLY A 1 83 ? -13.313 -26.832 14.517 1.00 40.06 83 GLY A CA 1
ATOM 671 C C . GLY A 1 83 ? -13.439 -28.013 13.545 1.00 40.06 83 GLY A C 1
ATOM 672 O O . GLY A 1 83 ? -14.445 -28.063 12.851 1.00 40.06 83 GLY A O 1
ATOM 673 N N . ILE A 1 84 ? -12.492 -28.963 13.472 1.00 37.56 84 ILE A N 1
ATOM 674 C CA . ILE A 1 84 ? -12.764 -30.326 12.946 1.00 37.56 84 ILE A CA 1
ATOM 675 C C . ILE A 1 84 ? -11.951 -31.360 13.745 1.00 37.56 84 ILE A C 1
ATOM 677 O O . ILE A 1 84 ? -10.866 -31.773 13.346 1.00 37.56 84 ILE A O 1
ATOM 681 N N . PHE A 1 85 ? -12.507 -31.827 14.865 1.00 42.03 85 PHE A N 1
ATOM 682 C CA . PHE A 1 85 ? -12.149 -33.115 15.467 1.00 42.03 85 PHE A CA 1
ATOM 683 C C . PHE A 1 85 ? -13.251 -34.125 15.117 1.00 42.03 85 PHE A C 1
ATOM 685 O O . PHE A 1 85 ? -14.207 -34.320 15.864 1.00 42.03 85 PHE A O 1
ATOM 692 N N . VAL A 1 86 ? -13.119 -34.770 13.954 1.00 38.47 86 VAL A N 1
ATOM 693 C CA . VAL A 1 86 ? -13.847 -36.002 13.621 1.00 38.47 86 VAL A CA 1
ATOM 694 C C . VAL A 1 86 ? -12.835 -37.138 13.523 1.00 38.47 86 VAL A C 1
ATOM 696 O O . VAL A 1 86 ? -11.872 -37.091 12.767 1.00 38.47 86 VAL A O 1
ATOM 699 N N . LYS A 1 87 ? -13.082 -38.131 14.375 1.00 41.59 87 LYS A N 1
ATOM 700 C CA . LYS A 1 87 ? -12.602 -39.515 14.417 1.00 41.59 87 LYS A CA 1
ATOM 701 C C . LYS A 1 87 ? -11.697 -39.976 13.251 1.00 41.59 87 LYS A C 1
ATOM 703 O O . LYS A 1 87 ? -12.131 -40.127 12.116 1.00 41.59 87 LYS A O 1
ATOM 708 N N . LYS A 1 88 ? -10.457 -40.293 13.634 1.00 39.69 88 LYS A N 1
ATOM 709 C CA . LYS A 1 88 ? -9.430 -41.147 13.007 1.00 39.69 88 LYS A CA 1
ATOM 710 C C . LYS A 1 88 ? -9.915 -42.044 11.842 1.00 39.69 88 LYS A C 1
ATOM 712 O O . LYS A 1 88 ? -10.654 -43.000 12.063 1.00 39.69 88 LYS A O 1
ATOM 717 N N . CYS A 1 89 ? -9.386 -41.798 10.643 1.00 34.06 89 CYS A N 1
ATOM 718 C CA . CYS A 1 89 ? -9.128 -42.808 9.611 1.00 34.06 89 CYS A CA 1
ATOM 719 C C . CYS A 1 89 ? -7.745 -42.522 9.008 1.00 34.06 89 CYS A C 1
ATOM 721 O O . CYS A 1 89 ? -7.493 -41.435 8.494 1.00 34.06 89 CYS A O 1
ATOM 723 N N . GLU A 1 90 ? -6.841 -43.488 9.143 1.00 38.91 90 GLU A N 1
ATOM 724 C CA . GLU A 1 90 ? -5.490 -43.502 8.581 1.00 38.91 90 GLU A CA 1
ATOM 725 C C . GLU A 1 90 ? -5.545 -44.035 7.144 1.00 38.91 90 GLU A C 1
ATOM 727 O O . GLU A 1 90 ? -5.848 -45.209 6.976 1.00 38.91 90 GLU A O 1
ATOM 732 N N . VAL A 1 91 ? -5.229 -43.219 6.127 1.00 33.75 91 VAL A N 1
ATOM 733 C CA . VAL A 1 91 ? -4.833 -43.658 4.764 1.00 33.75 91 VAL A CA 1
ATOM 734 C C . VAL A 1 91 ? -3.915 -42.567 4.151 1.00 33.75 91 VAL A C 1
ATOM 736 O O . VAL A 1 91 ? -4.146 -41.385 4.415 1.00 33.75 91 VAL A O 1
ATOM 739 N N . PRO A 1 92 ? -2.832 -42.911 3.415 1.00 35.81 92 PRO A N 1
ATOM 740 C CA . PRO A 1 92 ? -1.615 -42.100 3.341 1.00 35.81 92 PRO A CA 1
ATOM 741 C C . PRO A 1 92 ? -1.613 -41.013 2.250 1.00 35.81 92 PRO A C 1
ATOM 743 O O . PRO A 1 92 ? -2.252 -41.119 1.208 1.00 35.81 92 PRO A O 1
ATOM 746 N N . THR A 1 93 ? -0.807 -39.978 2.498 1.00 38.81 93 THR A N 1
ATOM 747 C CA . THR A 1 93 ? -0.277 -38.998 1.527 1.00 38.81 93 THR A CA 1
ATOM 748 C C . THR A 1 93 ? 0.594 -39.707 0.462 1.00 38.81 93 THR A C 1
ATOM 750 O O . THR A 1 93 ? 1.111 -40.782 0.780 1.00 38.81 93 THR A O 1
ATOM 753 N N . PRO A 1 94 ? 0.860 -39.151 -0.758 1.00 45.12 94 PRO A N 1
ATOM 754 C CA . PRO A 1 94 ? 1.354 -37.771 -0.905 1.00 45.12 94 PRO A CA 1
ATOM 755 C C . PRO A 1 94 ? 1.159 -37.004 -2.246 1.00 45.12 94 PRO A C 1
ATOM 757 O O . PRO A 1 94 ? 0.797 -37.546 -3.282 1.00 45.12 94 PRO A O 1
ATOM 760 N N . LYS A 1 95 ? 1.603 -35.731 -2.181 1.00 33.47 95 LYS A N 1
ATOM 761 C CA . LYS A 1 95 ? 2.103 -34.804 -3.231 1.00 33.47 95 LYS A CA 1
ATOM 762 C C . LYS A 1 95 ? 1.120 -33.777 -3.814 1.00 33.47 95 LYS A C 1
ATOM 764 O O . LYS A 1 95 ? 0.290 -34.084 -4.655 1.00 33.47 95 LYS A O 1
ATOM 769 N N . GLY A 1 96 ? 1.349 -32.508 -3.454 1.00 30.55 96 GLY A N 1
ATOM 770 C CA . GLY A 1 96 ? 0.814 -31.353 -4.184 1.00 30.55 96 GLY A CA 1
ATOM 771 C C . GLY A 1 96 ? 0.737 -30.059 -3.375 1.00 30.55 96 GLY A C 1
ATOM 772 O O . GLY A 1 96 ? -0.333 -29.479 -3.255 1.00 30.55 96 GLY A O 1
ATOM 773 N N . GLY A 1 97 ? 1.846 -29.614 -2.777 1.00 33.47 97 GLY A N 1
ATOM 774 C CA . GLY A 1 97 ? 1.893 -28.348 -2.045 1.00 33.47 97 GLY A CA 1
ATOM 775 C C . GLY A 1 97 ? 1.850 -27.137 -2.981 1.00 33.47 97 GLY A C 1
ATOM 776 O O . GLY A 1 97 ? 2.819 -26.873 -3.686 1.00 33.47 97 GLY A O 1
ATOM 777 N N . ALA A 1 98 ? 0.762 -26.366 -2.938 1.00 32.12 98 ALA A N 1
ATOM 778 C CA . ALA A 1 98 ? 0.728 -24.995 -3.441 1.00 32.12 98 ALA A CA 1
ATOM 779 C C . ALA A 1 98 ? 0.850 -24.036 -2.250 1.00 32.12 98 ALA A C 1
ATOM 781 O O . ALA A 1 98 ? -0.099 -23.777 -1.511 1.00 32.12 98 ALA A O 1
ATOM 782 N N . VAL A 1 99 ? 2.071 -23.546 -2.047 1.00 32.97 99 VAL A N 1
ATOM 783 C CA . VAL A 1 99 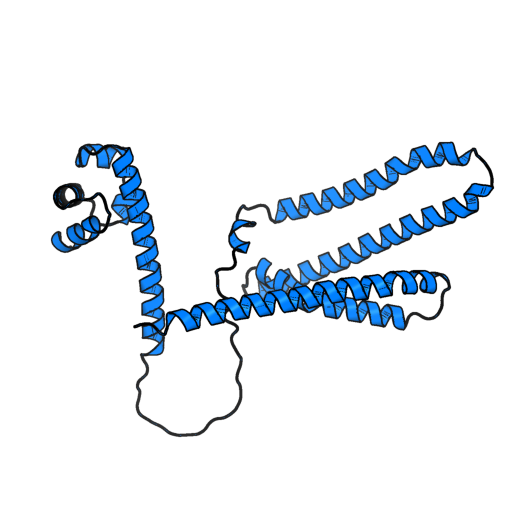? 2.437 -22.557 -1.032 1.00 32.97 99 VAL A CA 1
ATOM 784 C C . VAL A 1 99 ? 1.704 -21.245 -1.322 1.00 32.97 99 VAL A C 1
ATOM 786 O O . VAL A 1 99 ? 2.064 -20.487 -2.222 1.00 32.97 99 VAL A O 1
ATOM 789 N N . GLY A 1 100 ? 0.657 -20.970 -0.546 1.00 34.84 100 GLY A N 1
ATOM 790 C CA . GLY A 1 100 ? -0.008 -19.673 -0.511 1.00 34.84 100 GLY A CA 1
ATOM 791 C C . GLY A 1 100 ? 0.900 -18.627 0.135 1.00 34.84 100 GLY A C 1
ATOM 792 O O . GLY A 1 100 ? 1.100 -18.623 1.348 1.00 34.84 100 GLY A O 1
ATOM 793 N N . ILE A 1 101 ? 1.440 -17.717 -0.675 1.00 35.28 101 ILE A N 1
ATOM 794 C CA . ILE A 1 101 ? 2.193 -16.552 -0.204 1.00 35.28 101 ILE A CA 1
ATOM 795 C C . ILE A 1 101 ? 1.215 -15.588 0.486 1.00 35.28 101 ILE A C 1
ATOM 797 O O . ILE A 1 101 ? 0.509 -14.807 -0.156 1.00 35.28 101 ILE A O 1
ATOM 801 N N . ILE A 1 102 ? 1.180 -15.621 1.819 1.00 40.06 102 ILE A N 1
ATOM 802 C CA . ILE A 1 102 ? 0.491 -14.626 2.648 1.00 40.06 102 ILE A CA 1
ATOM 803 C C . ILE A 1 102 ? 1.352 -13.355 2.665 1.00 40.06 102 ILE A C 1
ATOM 805 O O . ILE A 1 102 ? 2.221 -13.174 3.514 1.00 40.06 102 ILE A O 1
ATOM 809 N N . ILE A 1 103 ? 1.114 -12.455 1.708 1.00 39.88 103 ILE A N 1
ATOM 810 C CA . ILE A 1 103 ? 1.709 -11.112 1.702 1.00 39.88 103 ILE A CA 1
ATOM 811 C C . ILE A 1 103 ? 1.047 -10.279 2.808 1.00 39.88 103 ILE A C 1
ATOM 813 O O . ILE A 1 103 ? -0.132 -9.917 2.733 1.00 39.88 103 ILE A O 1
ATOM 817 N N . GLY A 1 104 ? 1.829 -9.970 3.845 1.00 36.81 104 GLY A N 1
ATOM 818 C CA . GLY A 1 104 ? 1.455 -9.117 4.968 1.00 36.81 104 GLY A CA 1
ATOM 819 C C . GLY A 1 104 ? 0.985 -7.728 4.523 1.00 36.81 104 GLY A C 1
ATOM 820 O O . GLY A 1 104 ? 1.684 -6.985 3.840 1.00 36.81 104 GLY A O 1
ATOM 821 N N . LYS A 1 105 ? -0.225 -7.356 4.950 1.00 40.56 105 LYS A N 1
ATOM 822 C CA . LYS A 1 105 ? -0.953 -6.116 4.611 1.00 40.56 105 LYS A CA 1
ATOM 823 C C . LYS A 1 105 ? -0.392 -4.822 5.242 1.00 40.56 105 LYS A C 1
ATOM 825 O O . LYS A 1 105 ? -1.127 -3.848 5.375 1.00 40.56 105 LYS A O 1
ATOM 830 N N . ARG A 1 106 ? 0.875 -4.774 5.660 1.00 40.38 106 ARG A N 1
ATOM 831 C CA . ARG A 1 106 ? 1.462 -3.586 6.308 1.00 40.38 106 ARG A CA 1
ATOM 832 C C . ARG A 1 106 ? 2.879 -3.311 5.811 1.00 40.38 106 ARG A C 1
ATOM 834 O O . ARG A 1 106 ? 3.826 -3.398 6.576 1.00 40.38 106 ARG A O 1
ATOM 841 N N . SER A 1 107 ? 3.021 -2.949 4.540 1.00 40.44 107 SER A N 1
ATOM 842 C CA . SER A 1 107 ? 4.186 -2.171 4.116 1.00 40.44 107 SER A CA 1
ATOM 843 C C . SER A 1 107 ? 3.822 -0.686 4.161 1.00 40.44 107 SER A C 1
ATOM 845 O O . SER A 1 107 ? 2.730 -0.287 3.746 1.00 40.44 107 SER A O 1
ATOM 847 N N . ALA A 1 108 ? 4.739 0.136 4.675 1.00 40.97 108 ALA A N 1
ATOM 848 C CA . ALA A 1 108 ? 4.631 1.594 4.798 1.00 40.97 108 ALA A CA 1
ATOM 849 C C . ALA A 1 108 ? 4.356 2.328 3.462 1.00 40.97 108 ALA A C 1
ATOM 851 O O . ALA A 1 108 ? 4.094 3.523 3.443 1.00 40.97 108 ALA A O 1
ATOM 852 N N . PHE A 1 109 ? 4.311 1.603 2.343 1.00 40.31 109 PHE A N 1
ATOM 853 C CA . PHE A 1 109 ? 3.913 2.102 1.030 1.00 40.31 109 PHE A CA 1
ATOM 854 C C . PHE A 1 109 ? 2.431 2.482 0.905 1.00 40.31 109 PHE A C 1
ATOM 856 O O . PHE A 1 109 ? 2.068 3.187 -0.035 1.00 40.31 109 PHE A O 1
ATOM 863 N N . TYR A 1 110 ? 1.558 2.035 1.817 1.00 40.03 110 TYR A N 1
ATOM 864 C CA . TYR A 1 110 ? 0.124 2.344 1.722 1.00 40.03 110 TYR A CA 1
ATOM 865 C C . TYR A 1 110 ? -0.197 3.832 1.949 1.00 40.03 110 TYR A C 1
ATOM 867 O O . TYR A 1 110 ? -1.291 4.253 1.586 1.00 40.03 110 TYR A O 1
ATOM 875 N N . SER A 1 111 ? 0.707 4.634 2.533 1.00 40.72 111 SER A N 1
ATOM 876 C CA . SER A 1 111 ? 0.430 6.059 2.781 1.00 40.72 111 SER A CA 1
ATOM 877 C C . SER A 1 111 ? 0.824 6.984 1.630 1.00 40.72 111 SER A C 1
ATOM 879 O O . SER A 1 111 ? 0.244 8.057 1.529 1.00 40.72 111 SER A O 1
ATOM 881 N N . ILE A 1 112 ? 1.736 6.578 0.741 1.00 43.06 112 ILE A N 1
ATOM 882 C CA . ILE A 1 112 ? 2.208 7.451 -0.352 1.00 43.06 112 ILE A CA 1
ATOM 883 C C . ILE A 1 112 ? 1.184 7.523 -1.501 1.00 43.06 112 ILE A C 1
ATOM 885 O O . ILE A 1 112 ? 1.116 8.520 -2.204 1.00 43.06 112 ILE A O 1
ATOM 889 N N . TYR A 1 113 ? 0.325 6.509 -1.660 1.00 42.50 113 TYR A N 1
ATOM 890 C CA . TYR A 1 113 ? -0.546 6.371 -2.842 1.00 42.50 113 TYR A CA 1
ATOM 891 C C . TYR A 1 113 ? -2.051 6.312 -2.525 1.00 42.50 113 TYR A C 1
ATOM 893 O O . TYR A 1 113 ? -2.831 5.778 -3.313 1.00 42.50 113 TYR A O 1
ATOM 901 N N . LYS A 1 114 ? -2.478 6.810 -1.353 1.00 40.03 114 LYS A N 1
ATOM 902 C CA . LYS A 1 114 ? -3.876 6.699 -0.890 1.00 40.03 114 LYS A CA 1
ATOM 903 C C . LYS A 1 114 ? -4.807 7.831 -1.359 1.00 40.03 114 LYS A C 1
ATOM 905 O O . LYS A 1 114 ? -6.013 7.699 -1.170 1.00 40.03 114 LYS A O 1
ATOM 910 N N . SER A 1 115 ? -4.326 8.908 -1.979 1.00 39.38 115 SER A N 1
ATOM 911 C CA . SER A 1 115 ? -5.224 9.920 -2.557 1.00 39.38 115 SER A CA 1
ATOM 912 C C . SER A 1 115 ? -5.465 9.638 -4.042 1.00 39.38 115 SER A C 1
ATOM 914 O O . SER A 1 115 ? -4.541 9.439 -4.828 1.00 39.38 115 SER A O 1
ATOM 916 N N . GLY A 1 116 ? -6.743 9.526 -4.405 1.00 44.19 116 GLY A N 1
ATOM 917 C CA . GLY A 1 116 ? -7.198 9.151 -5.737 1.00 44.19 116 GLY A CA 1
ATOM 918 C C . GLY A 1 116 ? -6.756 10.152 -6.795 1.00 44.19 116 GLY A C 1
ATOM 919 O O . GLY A 1 116 ? -7.192 11.293 -6.785 1.00 44.19 116 GLY A O 1
ATOM 920 N N . SER A 1 117 ? -5.890 9.694 -7.697 1.00 47.69 117 SER A N 1
ATOM 921 C CA . SER A 1 117 ? -5.581 10.319 -8.987 1.00 47.69 117 SER A CA 1
ATOM 922 C C . SER A 1 117 ? -4.640 9.404 -9.793 1.00 47.69 117 SER A C 1
ATOM 924 O O . SER A 1 117 ? -3.687 9.847 -10.419 1.00 47.69 117 SER A O 1
ATOM 926 N N . THR A 1 118 ? -4.810 8.076 -9.770 1.00 57.91 118 THR A N 1
ATOM 927 C CA . THR A 1 118 ? -3.911 7.195 -10.552 1.00 57.91 118 THR A CA 1
ATOM 928 C C . THR A 1 118 ? -4.052 7.419 -12.057 1.00 57.91 118 THR A C 1
ATOM 930 O O . THR A 1 118 ? -3.069 7.325 -12.773 1.00 57.91 118 THR A O 1
ATOM 933 N N . ILE A 1 119 ? -5.244 7.782 -12.536 1.00 54.09 119 ILE A N 1
ATOM 934 C CA . ILE A 1 119 ? -5.461 8.099 -13.955 1.00 54.09 119 ILE A CA 1
ATOM 935 C C . ILE A 1 119 ? -4.870 9.466 -14.298 1.00 54.09 119 ILE A C 1
ATOM 937 O O . ILE A 1 119 ? -4.128 9.577 -15.265 1.00 54.09 119 ILE A O 1
ATOM 941 N N . LEU A 1 120 ? -5.132 10.491 -13.485 1.00 48.28 120 LEU A N 1
ATOM 942 C CA . LEU A 1 120 ? -4.628 11.839 -13.736 1.00 48.28 120 LEU A CA 1
ATOM 943 C C . LEU A 1 120 ? -3.100 11.927 -13.533 1.00 48.28 120 LEU A C 1
ATOM 945 O O . LEU A 1 120 ? -2.446 12.611 -14.305 1.00 48.28 120 LEU A O 1
ATOM 949 N N . SER A 1 121 ? -2.491 11.162 -12.619 1.00 50.34 121 SER A N 1
ATOM 950 C CA . SER A 1 121 ? -1.019 11.052 -12.528 1.00 50.34 121 SER A CA 1
ATOM 951 C C . SER A 1 121 ? -0.389 10.339 -13.729 1.00 50.34 121 SER A C 1
ATOM 953 O O . SER A 1 121 ? 0.637 10.798 -14.223 1.00 50.34 121 SER A O 1
ATOM 955 N N . ILE A 1 122 ? -1.011 9.275 -14.253 1.00 57.16 122 ILE A N 1
ATOM 956 C CA . ILE A 1 122 ? -0.564 8.632 -15.501 1.00 57.16 122 ILE A CA 1
ATOM 957 C C . ILE A 1 122 ? -0.725 9.595 -16.688 1.00 57.16 122 ILE A C 1
ATOM 959 O O . ILE A 1 122 ? 0.185 9.706 -17.505 1.00 57.16 122 ILE A O 1
ATOM 963 N N . LEU A 1 123 ? -1.831 10.342 -16.756 1.00 57.97 123 LEU A N 1
ATOM 964 C CA . LEU A 1 123 ? -2.087 11.321 -17.814 1.00 57.97 123 LEU A CA 1
ATOM 965 C C . LEU A 1 123 ? -1.083 12.484 -17.770 1.00 57.97 123 LEU A C 1
ATOM 967 O O . LEU A 1 123 ? -0.512 12.832 -18.797 1.00 57.97 123 LEU A O 1
ATOM 971 N N . ILE A 1 124 ? -0.811 13.039 -16.582 1.00 57.34 124 ILE A N 1
ATOM 972 C CA . ILE A 1 124 ? 0.191 14.096 -16.372 1.00 57.34 124 ILE A CA 1
ATOM 973 C C . ILE A 1 124 ? 1.586 13.596 -16.750 1.00 57.34 124 ILE A C 1
ATOM 975 O O . ILE A 1 124 ? 2.353 14.337 -17.355 1.00 57.34 124 ILE A O 1
ATOM 979 N N . MET A 1 125 ? 1.913 12.339 -16.446 1.00 55.47 125 MET A N 1
ATOM 980 C CA . MET A 1 125 ? 3.202 11.755 -16.806 1.00 55.47 125 MET A CA 1
ATOM 981 C C . MET A 1 125 ? 3.340 11.578 -18.327 1.00 55.47 125 MET A C 1
ATOM 983 O O . MET A 1 125 ? 4.380 11.921 -18.883 1.00 55.47 125 MET A O 1
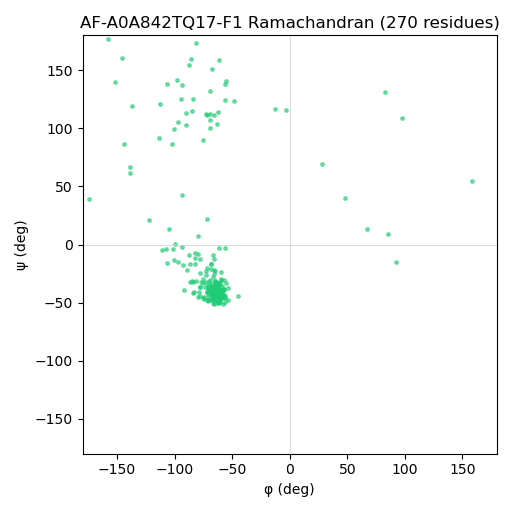ATOM 987 N N . ILE A 1 126 ? 2.291 11.119 -19.021 1.00 66.81 126 ILE A N 1
ATOM 988 C CA . ILE A 1 126 ? 2.287 11.002 -20.491 1.00 66.81 126 ILE A CA 1
ATOM 989 C C . ILE A 1 126 ? 2.387 12.388 -21.141 1.00 66.81 126 ILE A C 1
ATOM 991 O O . ILE A 1 126 ? 3.255 12.603 -21.983 1.00 66.81 126 ILE A O 1
ATOM 995 N N . ILE A 1 127 ? 1.561 13.345 -20.709 1.00 65.75 127 ILE A N 1
ATOM 996 C CA . ILE A 1 127 ? 1.567 14.721 -21.227 1.00 65.75 127 ILE A CA 1
ATOM 997 C C . ILE A 1 127 ? 2.916 15.393 -20.953 1.00 65.75 127 ILE A C 1
ATOM 999 O O . ILE A 1 127 ? 3.481 16.002 -21.853 1.00 65.75 127 ILE A O 1
ATOM 1003 N N . GLY A 1 128 ? 3.478 15.228 -19.754 1.00 57.28 128 GLY A N 1
ATOM 1004 C CA . GLY A 1 128 ? 4.797 15.748 -19.398 1.00 57.28 128 GLY A CA 1
ATOM 1005 C C . GLY A 1 128 ? 5.914 15.157 -20.255 1.00 57.28 128 GLY A C 1
ATOM 1006 O O . GLY A 1 128 ? 6.791 15.889 -20.695 1.00 57.28 128 GLY A O 1
ATOM 1007 N N . THR A 1 129 ? 5.850 13.861 -20.570 1.00 58.50 129 THR A N 1
ATOM 1008 C CA . THR A 1 129 ? 6.847 13.203 -21.432 1.00 58.50 129 THR A CA 1
ATOM 1009 C C . THR A 1 129 ? 6.737 13.691 -22.880 1.00 58.50 129 THR A C 1
ATOM 1011 O O . THR A 1 129 ? 7.755 13.964 -23.514 1.00 58.50 129 THR A O 1
ATOM 1014 N N . VAL A 1 130 ? 5.515 13.873 -23.393 1.00 64.00 130 VAL A N 1
ATOM 1015 C CA . VAL A 1 130 ? 5.267 14.408 -24.743 1.00 64.00 130 VAL A CA 1
ATOM 1016 C C . VAL A 1 130 ? 5.700 15.873 -24.843 1.00 64.00 130 VAL A C 1
ATOM 1018 O O . VAL A 1 130 ? 6.421 16.226 -25.771 1.00 64.00 130 VAL A O 1
ATOM 1021 N N . LEU A 1 131 ? 5.336 16.712 -23.868 1.00 58.41 131 LEU A N 1
ATOM 1022 C CA . LEU A 1 131 ? 5.722 18.127 -23.823 1.00 58.41 131 LEU A CA 1
ATOM 1023 C C . LEU A 1 131 ? 7.227 18.318 -23.615 1.00 58.41 131 LEU A C 1
ATOM 1025 O O . LEU A 1 131 ? 7.808 19.212 -24.221 1.00 58.41 131 LEU A O 1
ATOM 1029 N N . PHE A 1 132 ? 7.873 17.475 -22.806 1.00 52.06 132 PHE A N 1
ATOM 1030 C CA . PHE A 1 132 ? 9.326 17.495 -22.640 1.00 52.06 132 PHE A CA 1
ATOM 1031 C C . PHE A 1 132 ? 10.036 17.114 -23.942 1.00 52.06 132 PHE A C 1
ATOM 1033 O O . PHE A 1 132 ? 10.973 17.796 -24.348 1.00 52.06 132 PHE A O 1
ATOM 1040 N N . SER A 1 133 ? 9.536 16.087 -24.638 1.00 54.38 133 SER A N 1
ATOM 1041 C CA . SER A 1 133 ? 10.060 15.677 -25.946 1.00 54.38 133 SER A CA 1
ATOM 1042 C C . SER A 1 133 ? 9.912 16.800 -26.980 1.00 54.38 133 SER A C 1
ATOM 1044 O O . SER A 1 133 ? 10.882 17.130 -27.652 1.00 54.38 133 SER A O 1
ATOM 1046 N N . LEU A 1 134 ? 8.738 17.448 -27.034 1.00 54.44 134 LEU A N 1
ATOM 1047 C CA . LEU A 1 134 ? 8.452 18.594 -27.907 1.00 54.44 134 LEU A CA 1
ATOM 1048 C C . LEU A 1 134 ? 9.327 19.815 -27.591 1.00 54.44 134 LEU A C 1
ATOM 1050 O O . LEU A 1 134 ? 9.909 20.397 -28.505 1.00 54.44 134 LEU A O 1
ATOM 1054 N N . SER A 1 135 ? 9.466 20.172 -26.312 1.00 49.12 135 SER A N 1
ATOM 1055 C CA . SER A 1 135 ? 10.294 21.298 -25.862 1.00 49.12 135 SER A CA 1
ATOM 1056 C C . SER A 1 135 ? 11.770 21.093 -26.209 1.00 49.12 135 SER A C 1
ATOM 1058 O O . SER A 1 135 ? 12.421 22.021 -26.687 1.00 49.12 135 SER A O 1
ATOM 1060 N N . PHE A 1 136 ? 12.283 19.865 -26.070 1.00 48.97 136 PHE A N 1
ATOM 1061 C CA . PHE A 1 136 ? 13.664 19.522 -26.420 1.00 48.97 136 PHE A CA 1
ATOM 1062 C C . PHE A 1 136 ? 13.939 19.597 -27.934 1.00 48.97 136 PHE A C 1
ATOM 1064 O O . PHE A 1 136 ? 15.029 19.999 -28.344 1.00 48.97 136 PHE A O 1
ATOM 1071 N N . THR A 1 137 ? 12.952 19.265 -28.776 1.00 54.06 137 THR A N 1
ATOM 1072 C CA . THR A 1 137 ? 13.032 19.492 -30.233 1.00 54.06 137 THR A CA 1
ATOM 1073 C C . THR A 1 137 ? 13.001 20.970 -30.617 1.00 54.06 137 THR A C 1
ATOM 1075 O O . THR A 1 137 ? 13.691 21.349 -31.555 1.00 54.06 137 THR A O 1
ATOM 1078 N N . ILE A 1 138 ? 12.228 21.803 -29.910 1.00 51.00 138 ILE A N 1
ATOM 1079 C CA . ILE A 1 138 ? 12.061 23.229 -30.241 1.00 51.00 138 ILE A CA 1
ATOM 1080 C C . ILE A 1 138 ? 13.269 24.052 -29.774 1.00 51.00 138 ILE A C 1
ATOM 1082 O O . ILE A 1 138 ? 13.797 24.854 -30.534 1.00 51.00 138 ILE A O 1
ATOM 1086 N N . THR A 1 139 ? 13.762 23.817 -28.555 1.00 48.44 139 THR A N 1
ATOM 1087 C CA . THR A 1 139 ? 14.895 24.573 -27.979 1.00 48.44 139 THR A CA 1
ATOM 1088 C C . THR A 1 139 ? 16.221 24.376 -28.708 1.00 48.44 139 THR A C 1
ATOM 1090 O O . THR A 1 139 ? 17.081 25.247 -28.644 1.00 48.44 139 THR A O 1
ATOM 1093 N N . ASN A 1 140 ? 16.382 23.274 -29.439 1.00 49.75 140 ASN A N 1
ATOM 1094 C CA . ASN A 1 140 ? 17.561 23.044 -30.272 1.00 49.75 140 ASN A CA 1
ATOM 1095 C C . ASN A 1 140 ? 17.376 23.502 -31.726 1.00 49.75 140 ASN A C 1
ATOM 1097 O O . ASN A 1 140 ? 18.317 23.383 -32.503 1.00 49.75 140 ASN A O 1
ATOM 1101 N N . TYR A 1 141 ? 16.197 24.001 -32.113 1.00 46.22 141 TYR A N 1
ATOM 1102 C CA . TYR A 1 141 ? 15.912 24.362 -33.503 1.00 46.22 141 TYR A CA 1
ATOM 1103 C C . TYR A 1 141 ? 16.518 25.723 -33.880 1.00 46.22 141 TYR A C 1
ATOM 1105 O O . TYR A 1 141 ? 17.139 25.842 -34.932 1.00 46.22 141 TYR A O 1
ATOM 1113 N N . ASP A 1 142 ? 16.439 26.715 -32.987 1.00 48.28 142 ASP A N 1
ATOM 1114 C CA . ASP A 1 142 ? 16.966 28.065 -33.249 1.00 48.28 142 ASP A CA 1
ATOM 1115 C C . ASP A 1 142 ? 18.502 28.111 -33.195 1.00 48.28 142 ASP A C 1
ATOM 1117 O O . ASP A 1 142 ? 19.139 28.736 -34.042 1.00 48.28 142 ASP A O 1
ATOM 1121 N N . GLN A 1 143 ? 19.121 27.340 -32.290 1.00 51.44 143 GLN A N 1
ATOM 1122 C CA . GLN A 1 143 ? 20.577 27.142 -32.285 1.00 51.44 143 GLN A CA 1
ATOM 1123 C C . GLN A 1 143 ? 21.065 26.339 -33.499 1.00 51.44 143 GLN A C 1
ATOM 1125 O O . GLN A 1 143 ? 22.236 26.432 -33.848 1.00 51.44 143 GLN A O 1
ATOM 1130 N N . LEU A 1 144 ? 20.196 25.569 -34.165 1.00 45.22 144 LEU A N 1
ATOM 1131 C CA . LEU A 1 144 ? 20.546 24.845 -35.388 1.00 45.22 144 LEU A CA 1
ATOM 1132 C C . LEU A 1 144 ? 20.639 25.770 -36.606 1.00 45.22 144 LEU A C 1
ATOM 1134 O O . LEU A 1 144 ? 21.401 25.462 -37.517 1.00 45.22 144 LEU A O 1
ATOM 1138 N N . ILE A 1 145 ? 19.871 26.866 -36.625 1.00 51.28 145 ILE A N 1
ATOM 1139 C CA . ILE A 1 145 ? 19.795 27.802 -37.756 1.00 51.28 145 ILE A CA 1
ATOM 1140 C C . ILE A 1 145 ? 20.994 28.761 -37.748 1.00 51.28 145 ILE A C 1
ATOM 1142 O O . ILE A 1 145 ? 21.646 28.900 -38.780 1.00 51.28 145 ILE A O 1
ATOM 1146 N N . GLU A 1 146 ? 21.371 29.329 -36.594 1.00 48.94 146 GLU A N 1
ATOM 1147 C CA . GLU A 1 146 ? 22.580 30.177 -36.483 1.00 48.94 146 GLU A CA 1
ATOM 1148 C C . GLU A 1 146 ? 23.887 29.387 -36.693 1.00 48.94 146 GLU A C 1
ATOM 1150 O O . GLU A 1 146 ? 24.881 29.918 -37.190 1.00 48.94 146 GLU A O 1
ATOM 1155 N N . LEU A 1 147 ? 23.892 28.088 -36.376 1.00 43.88 147 LEU A N 1
ATOM 1156 C CA . LEU A 1 147 ? 25.040 27.202 -36.595 1.00 43.88 147 LEU A CA 1
ATOM 1157 C C . LEU A 1 147 ? 25.123 26.679 -38.045 1.00 43.88 147 LEU A C 1
ATOM 1159 O O . LEU A 1 147 ? 26.179 26.214 -38.469 1.00 43.88 147 LEU A O 1
ATOM 1163 N N . TYR A 1 148 ? 24.032 26.771 -38.818 1.00 43.09 148 TYR A N 1
ATOM 1164 C CA . TYR A 1 148 ? 23.964 26.324 -40.217 1.00 43.09 148 TYR A CA 1
ATOM 1165 C C . TYR A 1 148 ? 24.735 27.248 -41.171 1.00 43.09 148 TYR A C 1
ATOM 1167 O O . TYR A 1 148 ? 25.222 26.800 -42.209 1.00 43.09 148 TYR A O 1
ATOM 1175 N N . GLU A 1 149 ? 24.887 28.527 -40.814 1.00 49.72 149 GLU A N 1
ATOM 1176 C CA . GLU A 1 149 ? 25.621 29.508 -41.625 1.00 49.72 149 GLU A CA 1
ATOM 1177 C C . GLU A 1 149 ? 27.144 29.455 -41.416 1.00 49.72 149 GLU A C 1
ATOM 1179 O O . GLU A 1 149 ? 27.899 30.017 -42.211 1.00 49.72 149 GLU A O 1
ATOM 1184 N N . SER A 1 150 ? 27.631 28.734 -40.397 1.00 48.59 150 SER A N 1
ATOM 1185 C CA . SER A 1 150 ? 29.059 28.660 -40.074 1.00 48.59 150 SER A CA 1
ATOM 1186 C C . SER A 1 150 ? 29.665 27.261 -40.281 1.00 48.59 150 SER A C 1
ATOM 1188 O O . SER A 1 150 ? 29.810 26.457 -39.371 1.00 48.59 150 SER A O 1
ATOM 1190 N N . ILE A 1 151 ? 30.193 27.061 -41.494 1.00 46.59 151 ILE A N 1
ATOM 1191 C CA . ILE A 1 151 ? 31.416 26.285 -41.783 1.00 46.59 151 ILE A CA 1
ATOM 1192 C C . ILE A 1 151 ? 31.262 24.737 -41.895 1.00 46.59 151 ILE A C 1
ATOM 1194 O O . ILE A 1 151 ? 30.767 24.062 -40.993 1.00 46.59 151 ILE A O 1
ATOM 1198 N N . PRO A 1 152 ? 31.815 24.111 -42.962 1.00 49.72 152 PRO A N 1
ATOM 1199 C CA . PRO A 1 152 ? 31.743 22.664 -43.251 1.00 49.72 152 PRO A CA 1
ATOM 1200 C C . PRO A 1 152 ? 32.365 21.714 -42.204 1.00 49.72 152 PRO A C 1
ATOM 1202 O O . PRO A 1 152 ? 32.236 20.499 -42.339 1.00 49.72 152 PRO A O 1
ATOM 1205 N N . PHE A 1 153 ? 32.989 22.226 -41.137 1.00 42.25 153 PHE A N 1
ATOM 1206 C CA . PHE A 1 153 ? 33.505 21.414 -40.026 1.00 42.25 153 PHE A CA 1
ATOM 1207 C C . PHE A 1 153 ? 32.375 20.835 -39.150 1.00 42.25 153 PHE A C 1
ATOM 1209 O O . PHE A 1 153 ? 32.564 19.826 -38.470 1.00 42.25 153 PHE A O 1
ATOM 1216 N N . ILE A 1 154 ? 31.175 21.426 -39.203 1.00 44.03 154 ILE A N 1
ATOM 1217 C CA . ILE A 1 154 ? 30.033 21.008 -38.381 1.00 44.03 154 ILE A CA 1
ATOM 1218 C C . ILE A 1 154 ? 29.218 19.881 -39.042 1.00 44.03 154 ILE A C 1
ATOM 1220 O O . ILE A 1 154 ? 28.523 19.140 -38.355 1.00 44.03 154 ILE A O 1
ATOM 1224 N N . TYR A 1 155 ? 29.365 19.618 -40.346 1.00 43.28 155 TYR A N 1
ATOM 1225 C CA . TYR A 1 155 ? 28.660 18.492 -40.991 1.00 43.28 155 TYR A CA 1
ATOM 1226 C C . TYR A 1 155 ? 28.981 17.140 -40.328 1.00 43.28 155 TYR A C 1
ATOM 1228 O O . TYR A 1 155 ? 28.127 16.255 -40.244 1.00 43.28 155 TYR A O 1
ATOM 1236 N N . GLN A 1 156 ? 30.190 16.999 -39.778 1.00 44.84 156 GLN A N 1
ATOM 1237 C CA . GLN A 1 156 ? 30.608 15.785 -39.084 1.00 44.84 156 GLN A CA 1
ATOM 1238 C C . GLN A 1 156 ? 30.036 15.695 -37.656 1.00 44.84 156 GLN A C 1
ATOM 1240 O O . GLN A 1 156 ? 29.624 14.610 -37.241 1.00 44.84 156 GLN A O 1
ATOM 1245 N N . SER A 1 157 ? 29.914 16.815 -36.932 1.00 43.78 157 SER A N 1
ATOM 1246 C CA . SER A 1 157 ? 29.347 16.867 -35.573 1.00 43.78 157 SER A CA 1
ATOM 1247 C C . SER A 1 157 ? 27.811 16.950 -35.538 1.00 43.78 157 SER A C 1
ATOM 1249 O O . SER A 1 157 ? 27.215 16.322 -34.665 1.00 43.78 157 SER A O 1
ATOM 1251 N N . ILE A 1 158 ? 27.157 17.598 -36.513 1.00 44.81 158 ILE A N 1
ATOM 1252 C CA . ILE A 1 158 ? 25.692 17.579 -36.712 1.00 44.81 158 ILE A CA 1
ATOM 1253 C C . ILE A 1 158 ? 25.207 16.190 -37.130 1.00 44.81 158 ILE A C 1
ATOM 1255 O O . ILE A 1 158 ? 24.151 15.758 -36.666 1.00 44.81 158 ILE A O 1
ATOM 1259 N N . SER A 1 159 ? 25.968 15.433 -37.937 1.00 49.25 159 SER A N 1
ATOM 1260 C CA . SER A 1 159 ? 25.603 14.030 -38.210 1.00 49.25 159 SER A CA 1
ATOM 1261 C C . SER A 1 159 ? 25.620 13.186 -36.927 1.00 49.25 159 SER A C 1
ATOM 1263 O O . SER A 1 159 ? 24.755 12.331 -36.730 1.00 49.25 159 SER A O 1
ATOM 1265 N N . LEU A 1 160 ? 26.534 13.485 -35.993 1.00 49.72 160 LEU A N 1
ATOM 1266 C CA . LEU A 1 160 ? 26.573 12.819 -34.695 1.00 49.72 160 LEU A CA 1
ATOM 1267 C C . LEU A 1 160 ? 25.405 13.242 -33.794 1.00 49.72 160 LEU A C 1
ATOM 1269 O O . LEU A 1 160 ? 24.728 12.369 -33.258 1.00 49.72 160 LEU A O 1
ATOM 1273 N N . THR A 1 161 ? 25.113 14.535 -33.637 1.00 52.41 161 THR A N 1
ATOM 1274 C CA . THR A 1 161 ? 24.035 14.990 -32.735 1.00 52.41 161 THR A CA 1
ATOM 1275 C C . THR A 1 161 ? 22.635 14.661 -33.251 1.00 52.41 161 THR A C 1
ATOM 1277 O O . THR A 1 161 ? 21.789 14.253 -32.454 1.00 52.41 161 THR A O 1
ATOM 1280 N N . SER A 1 162 ? 22.399 14.736 -34.565 1.00 57.38 162 SER A N 1
ATOM 1281 C CA . SER A 1 162 ? 21.135 14.290 -35.180 1.00 57.38 162 SER A CA 1
ATOM 1282 C C . SER A 1 162 ? 20.933 12.777 -35.065 1.00 57.38 162 SER A C 1
ATOM 1284 O O . SER A 1 162 ? 19.816 12.315 -34.831 1.00 57.38 162 SER A O 1
ATOM 1286 N N . SER A 1 163 ? 22.011 11.991 -35.148 1.00 57.78 163 SER A N 1
ATOM 1287 C CA . SER A 1 163 ? 21.922 10.549 -34.911 1.00 57.78 163 SER A CA 1
ATOM 1288 C C . SER A 1 163 ? 21.606 10.236 -33.443 1.00 57.78 163 SER A C 1
ATOM 1290 O O . SER A 1 163 ? 20.729 9.421 -33.166 1.00 57.78 163 SER A O 1
ATOM 1292 N N . ILE A 1 164 ? 22.229 10.941 -32.490 1.00 59.44 164 ILE A N 1
ATOM 1293 C CA . ILE A 1 164 ? 21.986 10.749 -31.054 1.00 59.44 164 ILE A CA 1
ATOM 1294 C C . ILE A 1 164 ? 20.524 11.053 -30.702 1.00 59.44 164 ILE A C 1
ATOM 1296 O O . ILE A 1 164 ? 19.884 10.233 -30.041 1.00 59.44 164 ILE A O 1
ATOM 1300 N N . SER A 1 165 ? 19.965 12.178 -31.162 1.00 66.38 165 SER A N 1
ATOM 1301 C CA . SER A 1 165 ? 18.565 12.531 -30.879 1.00 66.38 165 SER A CA 1
ATOM 1302 C C . SER A 1 165 ? 17.573 11.541 -31.501 1.00 66.38 165 SER A C 1
ATOM 1304 O O . SER A 1 165 ? 16.590 11.172 -30.852 1.00 66.38 165 SER A O 1
ATOM 1306 N N . PHE A 1 166 ? 17.866 11.022 -32.697 1.00 68.00 166 PHE A N 1
ATOM 1307 C CA . PHE A 1 166 ? 17.065 9.981 -33.343 1.00 68.00 166 PHE A CA 1
ATOM 1308 C C . PHE A 1 166 ? 17.040 8.672 -32.536 1.00 68.00 166 PHE A C 1
ATOM 1310 O O . PHE A 1 166 ? 15.967 8.110 -32.297 1.00 68.00 166 PHE A O 1
ATOM 1317 N N . TYR A 1 167 ? 18.195 8.208 -32.045 1.00 64.69 167 TYR A N 1
ATOM 1318 C CA . TYR A 1 167 ? 18.263 6.988 -31.231 1.00 64.69 167 TYR A CA 1
ATOM 1319 C C . TYR A 1 167 ? 17.561 7.139 -29.881 1.00 64.69 167 TYR A C 1
ATOM 1321 O O . TYR A 1 167 ? 16.886 6.204 -29.444 1.00 64.69 167 TYR A O 1
ATOM 1329 N N . TRP A 1 168 ? 17.654 8.309 -29.245 1.00 70.81 168 TRP A N 1
ATOM 1330 C CA . TRP A 1 168 ? 16.894 8.595 -28.027 1.00 70.81 168 TRP A CA 1
ATOM 1331 C C . TRP A 1 168 ? 15.386 8.601 -28.279 1.00 70.81 168 TRP A C 1
ATOM 1333 O O . TRP A 1 168 ? 14.643 8.022 -27.487 1.00 70.81 168 TRP A O 1
ATOM 1343 N N . GLY A 1 169 ? 14.935 9.168 -29.402 1.00 70.06 169 GLY A N 1
ATOM 1344 C CA . GLY A 1 169 ? 13.530 9.123 -29.809 1.00 70.06 169 GLY A CA 1
ATOM 1345 C C . GLY A 1 169 ? 13.015 7.688 -29.957 1.00 70.06 169 GLY A C 1
ATOM 1346 O O . GLY A 1 169 ? 12.018 7.320 -29.333 1.00 70.06 169 GLY A O 1
ATOM 1347 N N . ILE A 1 170 ? 13.735 6.843 -30.704 1.00 72.88 170 ILE A N 1
ATOM 1348 C CA . ILE A 1 170 ? 13.385 5.421 -30.866 1.00 72.88 170 ILE A CA 1
ATOM 1349 C C . ILE A 1 170 ? 13.392 4.693 -29.520 1.00 72.88 170 ILE A C 1
ATOM 1351 O O . ILE A 1 170 ? 12.479 3.918 -29.235 1.00 72.88 170 ILE A O 1
ATOM 1355 N N . PHE A 1 171 ? 14.390 4.952 -28.674 1.00 72.69 171 PHE A N 1
ATOM 1356 C CA . PHE A 1 171 ? 14.485 4.343 -27.352 1.00 72.69 171 PHE A CA 1
ATOM 1357 C C . PHE A 1 171 ? 13.282 4.702 -26.468 1.00 72.69 171 PHE A C 1
ATOM 1359 O O . PHE A 1 171 ? 12.680 3.812 -25.869 1.00 72.69 171 PHE A O 1
ATOM 1366 N N . ILE A 1 172 ? 12.877 5.975 -26.428 1.00 74.75 172 ILE A N 1
ATOM 1367 C CA . ILE A 1 172 ? 11.719 6.434 -25.645 1.00 74.75 172 ILE A CA 1
ATOM 1368 C C . ILE A 1 172 ? 10.425 5.787 -26.150 1.00 74.75 172 ILE A C 1
ATOM 1370 O O . ILE A 1 172 ? 9.620 5.315 -25.341 1.00 74.75 172 ILE A O 1
ATOM 1374 N N . VAL A 1 173 ? 10.229 5.717 -27.471 1.00 77.12 173 VAL A N 1
ATOM 1375 C CA . VAL A 1 173 ? 9.063 5.047 -28.069 1.00 77.12 173 VAL A CA 1
ATOM 1376 C C . VAL A 1 173 ? 9.052 3.565 -27.696 1.00 77.12 173 VAL A C 1
ATOM 1378 O O . VAL A 1 173 ? 8.036 3.054 -27.228 1.00 77.12 173 VAL A O 1
ATOM 1381 N N . PHE A 1 174 ? 10.191 2.883 -27.820 1.00 77.62 174 PHE A N 1
ATOM 1382 C CA . PHE A 1 174 ? 10.326 1.471 -27.472 1.00 77.62 174 PHE A CA 1
ATOM 1383 C C . PHE A 1 174 ? 10.022 1.198 -25.990 1.00 77.62 174 PHE A C 1
ATOM 1385 O O . PHE A 1 174 ? 9.232 0.308 -25.669 1.00 77.62 174 PHE A O 1
ATOM 1392 N N . VAL A 1 175 ? 10.577 2.005 -25.081 1.00 77.88 175 VAL A N 1
ATOM 1393 C CA . VAL A 1 175 ? 10.301 1.917 -23.637 1.00 77.88 175 VAL A CA 1
ATOM 1394 C C . VAL A 1 175 ? 8.819 2.166 -23.349 1.00 77.88 175 VAL A C 1
ATOM 1396 O O . VAL A 1 175 ? 8.216 1.442 -22.555 1.00 77.88 175 VAL A O 1
ATOM 1399 N N . SER A 1 176 ? 8.202 3.129 -24.034 1.00 78.25 176 SER A N 1
ATOM 1400 C CA . SER A 1 176 ? 6.777 3.440 -23.877 1.00 78.25 176 SER A CA 1
ATOM 1401 C C . SER A 1 176 ? 5.877 2.282 -24.315 1.00 78.25 176 SER A C 1
ATOM 1403 O O . SER A 1 176 ? 4.930 1.946 -23.604 1.00 78.25 176 SER A O 1
ATOM 1405 N N . VAL A 1 177 ? 6.196 1.618 -25.434 1.00 81.88 177 VAL A N 1
ATOM 1406 C CA . VAL A 1 177 ? 5.472 0.425 -25.911 1.00 81.88 177 VAL A CA 1
ATOM 1407 C C . VAL A 1 177 ? 5.589 -0.724 -24.911 1.00 81.88 177 VAL A C 1
ATOM 1409 O O . VAL A 1 177 ? 4.585 -1.366 -24.600 1.00 81.88 177 VAL A O 1
ATOM 1412 N N . ILE A 1 178 ? 6.781 -0.954 -24.352 1.00 81.12 178 ILE A N 1
ATOM 1413 C CA . ILE A 1 178 ? 6.997 -1.984 -23.326 1.00 81.12 178 ILE A CA 1
ATOM 1414 C C . ILE A 1 178 ? 6.162 -1.703 -22.074 1.00 81.12 178 ILE A C 1
ATOM 1416 O O . ILE A 1 178 ? 5.458 -2.592 -21.588 1.00 81.12 178 ILE A O 1
ATOM 1420 N N . ILE A 1 179 ? 6.217 -0.471 -21.558 1.00 82.38 179 ILE A N 1
ATOM 1421 C CA . ILE A 1 179 ? 5.460 -0.074 -20.366 1.00 82.38 179 ILE A CA 1
ATOM 1422 C C . ILE A 1 179 ? 3.956 -0.197 -20.640 1.00 82.38 179 ILE A C 1
ATOM 1424 O O . ILE A 1 179 ? 3.232 -0.768 -19.825 1.00 82.38 179 ILE A O 1
ATOM 1428 N N . GLY A 1 180 ? 3.490 0.270 -21.801 1.00 81.94 180 GLY A N 1
ATOM 1429 C CA . GLY A 1 180 ? 2.092 0.174 -22.218 1.00 81.94 180 GLY A CA 1
ATOM 1430 C C . GLY A 1 180 ? 1.602 -1.272 -22.313 1.00 81.94 180 GLY A C 1
ATOM 1431 O O . GLY A 1 180 ? 0.586 -1.616 -21.706 1.00 81.94 180 GLY A O 1
ATOM 1432 N N . GLY A 1 181 ? 2.348 -2.142 -23.000 1.00 84.25 181 GLY A N 1
ATOM 1433 C CA . GLY A 1 181 ? 2.014 -3.563 -23.135 1.00 84.25 181 GLY A CA 1
ATOM 1434 C C . GLY A 1 181 ? 1.963 -4.287 -21.789 1.00 84.25 181 GLY A C 1
ATOM 1435 O O . GLY A 1 181 ? 1.044 -5.061 -21.522 1.00 84.25 181 GLY A O 1
ATOM 1436 N N . TRP A 1 182 ? 2.894 -3.982 -20.887 1.00 86.81 182 TRP A N 1
ATOM 1437 C CA . TRP A 1 182 ? 2.891 -4.552 -19.544 1.00 86.81 182 TRP A CA 1
ATOM 1438 C C . TRP A 1 182 ? 1.709 -4.041 -18.698 1.00 86.81 182 TRP A C 1
ATOM 1440 O O . TRP A 1 182 ? 1.029 -4.847 -18.048 1.00 86.81 182 TRP A O 1
ATOM 1450 N N . LEU A 1 183 ? 1.383 -2.745 -18.726 1.00 83.62 183 LEU A N 1
ATOM 1451 C CA . LEU A 1 183 ? 0.183 -2.234 -18.048 1.00 83.62 183 LEU A CA 1
ATOM 1452 C C . LEU A 1 183 ? -1.090 -2.900 -18.590 1.00 83.62 183 LEU A C 1
ATOM 1454 O O . LEU A 1 183 ? -1.955 -3.286 -17.806 1.00 83.62 183 LEU A O 1
ATOM 1458 N N . LEU A 1 184 ? -1.165 -3.128 -19.900 1.00 86.94 184 LEU A N 1
ATOM 1459 C CA . LEU A 1 184 ? -2.294 -3.788 -20.549 1.00 86.94 184 LEU A CA 1
ATOM 1460 C C . LEU A 1 184 ? -2.436 -5.260 -20.115 1.00 86.94 184 LEU A C 1
ATOM 1462 O O . LEU A 1 184 ? -3.510 -5.668 -19.676 1.00 86.94 184 LEU A O 1
ATOM 1466 N N . ILE A 1 185 ? -1.350 -6.042 -20.104 1.00 87.06 185 ILE A N 1
ATOM 1467 C CA . ILE A 1 185 ? -1.352 -7.426 -19.581 1.00 87.06 185 ILE A CA 1
ATOM 1468 C C . ILE A 1 185 ? -1.772 -7.458 -18.105 1.00 87.06 185 ILE A C 1
ATOM 1470 O O . ILE A 1 185 ? -2.562 -8.305 -17.679 1.00 87.06 185 ILE A O 1
ATOM 1474 N N . SER A 1 186 ? -1.268 -6.511 -17.313 1.00 87.19 186 SER A N 1
ATOM 1475 C CA . SER A 1 186 ? -1.597 -6.412 -15.889 1.00 87.19 186 SER A CA 1
ATOM 1476 C C . SER A 1 186 ? -3.076 -6.101 -15.664 1.00 87.19 186 SER A C 1
ATOM 1478 O O . SER A 1 186 ? -3.664 -6.583 -14.695 1.00 87.19 186 SER A O 1
ATOM 1480 N N . PHE A 1 187 ? -3.680 -5.320 -16.559 1.00 86.44 187 PHE A N 1
ATOM 1481 C CA . PHE A 1 187 ? -5.098 -4.989 -16.536 1.00 86.44 187 PHE A CA 1
ATOM 1482 C C . PHE A 1 187 ? -5.954 -6.227 -16.810 1.00 86.44 187 PHE A C 1
ATOM 1484 O O . PHE A 1 187 ? -6.839 -6.537 -16.015 1.00 86.44 187 PHE A O 1
ATOM 1491 N N . PHE A 1 188 ? -5.623 -7.010 -17.839 1.00 91.12 188 PHE A N 1
ATOM 1492 C CA . PHE A 1 188 ? -6.340 -8.254 -18.132 1.00 91.12 188 PHE A CA 1
ATOM 1493 C C . PHE A 1 188 ? -6.253 -9.271 -16.991 1.00 91.12 188 PHE A C 1
ATOM 1495 O O . PHE A 1 188 ? -7.266 -9.829 -16.578 1.00 91.12 188 PHE A O 1
ATOM 1502 N N . ILE A 1 189 ? -5.066 -9.479 -16.418 1.00 86.75 189 ILE A N 1
ATOM 1503 C CA . ILE A 1 189 ? -4.904 -10.412 -15.292 1.00 86.75 189 ILE A CA 1
ATOM 1504 C C . ILE A 1 189 ? -5.666 -9.920 -14.056 1.00 86.75 189 ILE A C 1
ATOM 1506 O O . ILE A 1 189 ? -6.234 -10.730 -13.321 1.00 86.75 189 ILE A O 1
ATOM 1510 N N . SER A 1 190 ? -5.691 -8.605 -13.829 1.00 91.62 190 SER A N 1
ATOM 1511 C CA . SER A 1 190 ? -6.478 -7.987 -12.761 1.00 91.62 190 SER A CA 1
ATOM 1512 C C . SER A 1 190 ? -7.970 -8.258 -12.933 1.00 91.62 190 SER A C 1
ATOM 1514 O O . SER A 1 190 ? -8.610 -8.663 -11.965 1.00 91.62 190 SER A O 1
ATOM 1516 N N . MET A 1 191 ? -8.485 -8.115 -14.157 1.00 88.25 191 MET A N 1
ATOM 1517 C CA . MET A 1 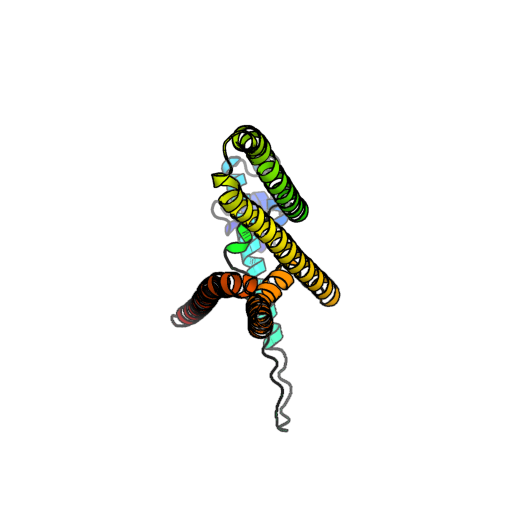191 ? -9.883 -8.374 -14.496 1.00 88.25 191 MET A CA 1
ATOM 1518 C C . MET A 1 191 ? -10.254 -9.856 -14.333 1.00 88.25 191 MET A C 1
ATOM 1520 O O . MET A 1 191 ? -11.280 -10.163 -13.742 1.00 88.25 191 MET A O 1
ATOM 1524 N N . ILE A 1 192 ? -9.401 -10.777 -14.795 1.00 92.25 192 ILE A N 1
ATOM 1525 C CA . ILE A 1 192 ? -9.665 -12.227 -14.737 1.00 92.25 192 ILE A CA 1
ATOM 1526 C C . ILE A 1 192 ? -9.661 -12.754 -13.297 1.00 92.25 192 ILE A C 1
ATOM 1528 O O . ILE A 1 192 ? -10.438 -13.643 -12.961 1.00 92.25 192 ILE A O 1
ATOM 1532 N N . LYS A 1 193 ? -8.753 -12.254 -12.449 1.00 88.56 193 LYS A N 1
ATOM 1533 C CA . LYS A 1 193 ? -8.538 -12.804 -11.100 1.00 88.56 193 LYS A CA 1
ATOM 1534 C C . LYS A 1 193 ? -9.229 -12.024 -9.981 1.00 88.56 193 LYS A C 1
ATOM 1536 O O . LYS A 1 193 ? -9.033 -12.377 -8.822 1.00 88.56 193 LYS A O 1
ATOM 1541 N N . ASP A 1 194 ? -9.956 -10.957 -10.310 1.00 91.44 194 ASP A N 1
ATOM 1542 C CA . ASP A 1 194 ? -10.529 -10.005 -9.346 1.00 91.44 194 ASP A CA 1
ATOM 1543 C C . ASP A 1 194 ? -9.503 -9.540 -8.284 1.00 91.44 194 ASP A C 1
ATOM 1545 O O . ASP A 1 194 ? -9.747 -9.431 -7.081 1.00 91.44 194 ASP A O 1
ATOM 1549 N N . VAL A 1 195 ? -8.263 -9.316 -8.734 1.00 89.38 195 VAL A N 1
ATOM 1550 C CA . VAL A 1 195 ? -7.174 -8.809 -7.891 1.00 89.38 195 VAL A CA 1
ATOM 1551 C C . VAL A 1 195 ? -6.918 -7.364 -8.267 1.00 89.38 195 VAL A C 1
ATOM 1553 O O . VAL A 1 195 ? -6.819 -7.039 -9.444 1.00 89.38 195 VAL A O 1
ATOM 1556 N N . SER A 1 196 ? -6.702 -6.495 -7.277 1.00 90.12 196 SER A N 1
ATOM 1557 C CA . SER A 1 196 ? -6.349 -5.088 -7.508 1.00 90.12 196 SER A CA 1
ATOM 1558 C C . SER A 1 196 ? -5.215 -4.928 -8.536 1.00 90.12 196 SER A C 1
ATOM 1560 O O . SER A 1 196 ? -4.101 -5.411 -8.293 1.00 90.12 196 SER A O 1
ATOM 1562 N N . PHE A 1 197 ? -5.471 -4.171 -9.607 1.00 83.19 197 PHE A N 1
ATOM 1563 C CA . PHE A 1 197 ? -4.531 -3.875 -10.697 1.00 83.19 197 PHE A CA 1
ATOM 1564 C C . PHE A 1 197 ? -3.135 -3.4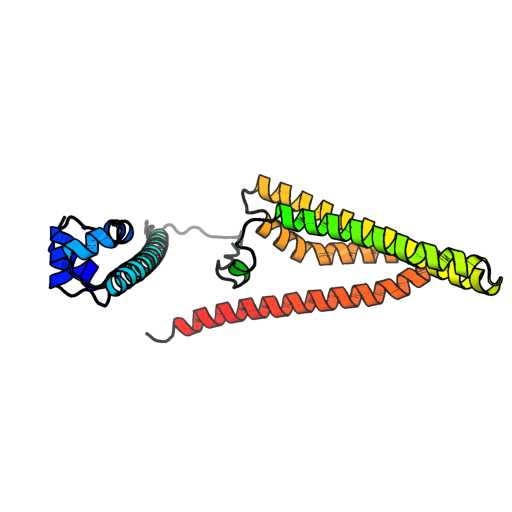92 -10.206 1.00 83.19 197 PHE A C 1
ATOM 1566 O O . PHE A 1 197 ? -2.134 -4.033 -10.663 1.00 83.19 197 PHE A O 1
ATOM 1573 N N . GLN A 1 198 ? -3.063 -2.634 -9.185 1.00 85.50 198 GLN A N 1
ATOM 1574 C CA . GLN A 1 198 ? -1.794 -2.189 -8.609 1.00 85.50 198 GLN A CA 1
ATOM 1575 C C . GLN A 1 198 ? -0.920 -3.344 -8.104 1.00 85.50 198 GLN A C 1
ATOM 1577 O O . GLN A 1 198 ? 0.299 -3.296 -8.244 1.00 85.50 198 GLN A O 1
ATOM 1582 N N . LYS A 1 199 ? -1.512 -4.382 -7.501 1.00 80.88 199 LYS A N 1
ATOM 1583 C CA . LYS A 1 199 ? -0.745 -5.548 -7.037 1.00 80.88 199 LYS A CA 1
ATOM 1584 C C . LYS A 1 199 ? -0.251 -6.372 -8.214 1.00 80.88 199 LYS A C 1
ATOM 1586 O O . LYS A 1 199 ? 0.903 -6.777 -8.215 1.00 80.88 199 LYS A O 1
ATOM 1591 N N . VAL A 1 200 ? -1.117 -6.590 -9.197 1.00 84.50 200 VAL A N 1
ATOM 1592 C CA . VAL A 1 200 ? -0.806 -7.372 -10.394 1.00 84.50 200 VAL A CA 1
ATOM 1593 C C . VAL A 1 200 ? 0.312 -6.696 -11.190 1.00 84.50 200 VAL A C 1
ATOM 1595 O O . VAL A 1 200 ? 1.339 -7.326 -11.422 1.00 84.50 200 VAL A O 1
ATOM 1598 N N . ALA A 1 201 ? 0.184 -5.398 -11.476 1.00 83.31 201 ALA A N 1
ATOM 1599 C CA . ALA A 1 201 ? 1.187 -4.610 -12.189 1.00 83.31 201 ALA A CA 1
ATOM 1600 C C . ALA A 1 201 ? 2.547 -4.603 -11.479 1.00 83.31 201 ALA A C 1
ATOM 1602 O O . ALA A 1 201 ? 3.574 -4.816 -12.119 1.00 83.31 201 ALA A O 1
ATOM 1603 N N . ARG A 1 202 ? 2.567 -4.443 -10.147 1.00 80.00 202 ARG A N 1
ATOM 1604 C CA . ARG A 1 202 ? 3.814 -4.492 -9.362 1.00 80.00 202 ARG A CA 1
ATOM 1605 C C . ARG A 1 202 ? 4.487 -5.858 -9.419 1.00 80.00 202 ARG A C 1
ATOM 1607 O O . ARG A 1 202 ? 5.704 -5.924 -9.555 1.00 80.00 202 ARG A O 1
ATOM 1614 N N . THR A 1 203 ? 3.716 -6.934 -9.278 1.00 83.88 203 THR A N 1
ATOM 1615 C CA . THR A 1 203 ? 4.267 -8.293 -9.289 1.00 83.88 203 THR A CA 1
ATOM 1616 C C . THR A 1 203 ? 4.779 -8.661 -10.676 1.00 83.88 203 THR A C 1
ATOM 1618 O O . THR A 1 203 ? 5.918 -9.101 -10.795 1.00 83.88 203 THR A O 1
ATOM 1621 N N . LEU A 1 204 ? 3.985 -8.411 -11.722 1.00 83.00 204 LEU A N 1
ATOM 1622 C CA . LEU A 1 204 ? 4.398 -8.637 -13.109 1.00 83.00 204 LEU A CA 1
ATOM 1623 C C . LEU A 1 204 ? 5.603 -7.802 -13.491 1.00 83.00 204 LEU A C 1
ATOM 1625 O O . LEU A 1 204 ? 6.459 -8.296 -14.203 1.00 83.00 204 LEU A O 1
ATOM 1629 N N . GLY A 1 205 ? 5.719 -6.587 -12.970 1.00 82.38 205 GLY A N 1
ATOM 1630 C CA . GLY A 1 205 ? 6.902 -5.780 -13.201 1.00 82.38 205 GLY A CA 1
ATOM 1631 C C . GLY A 1 205 ? 8.151 -6.296 -12.587 1.00 82.38 205 GLY A C 1
ATOM 1632 O O . GLY A 1 205 ? 9.179 -6.434 -13.236 1.00 82.38 205 GLY A O 1
ATOM 1633 N N . PHE A 1 206 ? 8.048 -6.596 -11.304 1.00 80.62 206 PHE A N 1
ATOM 1634 C CA . PHE A 1 206 ? 9.181 -7.109 -10.579 1.00 80.62 206 PHE A CA 1
ATOM 1635 C C . PHE A 1 206 ? 9.687 -8.415 -11.205 1.00 80.62 206 PHE A C 1
ATOM 1637 O O . PHE A 1 206 ? 10.892 -8.577 -11.354 1.00 80.62 206 PHE A O 1
ATOM 1644 N N . CYS A 1 207 ? 8.780 -9.303 -11.625 1.00 79.94 207 CYS A N 1
ATOM 1645 C CA . CYS A 1 207 ? 9.127 -10.576 -12.257 1.00 79.94 207 CYS A CA 1
ATOM 1646 C C . CYS A 1 207 ? 9.463 -10.464 -13.754 1.00 79.94 207 CYS A C 1
ATOM 1648 O O . CYS A 1 207 ? 10.250 -11.259 -14.257 1.00 79.94 207 CYS A O 1
ATOM 1650 N N . GLY A 1 208 ? 8.858 -9.517 -14.469 1.00 80.44 208 GLY A N 1
ATOM 1651 C CA . GLY A 1 208 ? 8.936 -9.393 -15.924 1.00 80.44 208 GLY A CA 1
ATOM 1652 C C . GLY A 1 208 ? 10.135 -8.586 -16.403 1.00 80.44 208 GLY A C 1
ATOM 1653 O O . GLY A 1 208 ? 10.703 -8.920 -17.439 1.00 80.44 208 GLY A O 1
ATOM 1654 N N . THR A 1 209 ? 10.580 -7.584 -15.637 1.00 81.25 209 THR A N 1
ATOM 1655 C CA . THR A 1 209 ? 11.730 -6.741 -16.000 1.00 81.25 209 THR A CA 1
ATOM 1656 C C . THR A 1 209 ? 12.997 -7.550 -16.329 1.00 81.25 209 THR A C 1
ATOM 1658 O O . THR A 1 209 ? 13.560 -7.320 -17.396 1.00 81.25 209 THR A O 1
ATOM 1661 N N . PRO A 1 210 ? 13.435 -8.546 -15.532 1.00 77.88 210 PRO A N 1
ATOM 1662 C CA . PRO A 1 210 ? 14.626 -9.347 -15.849 1.00 77.88 210 PRO A CA 1
ATOM 1663 C C . PRO A 1 210 ? 14.461 -10.184 -17.110 1.00 77.88 210 PRO A C 1
ATOM 1665 O O . PRO A 1 210 ? 15.387 -10.276 -17.909 1.00 77.88 210 PRO A O 1
ATOM 1668 N N . ALA A 1 211 ? 13.282 -10.785 -17.294 1.00 78.06 211 ALA A N 1
ATOM 1669 C CA . ALA A 1 211 ? 12.983 -11.574 -18.481 1.00 78.06 211 ALA A CA 1
ATOM 1670 C C . ALA A 1 211 ? 13.036 -10.693 -19.735 1.00 78.06 211 ALA A C 1
ATOM 1672 O O . ALA A 1 211 ? 13.598 -11.090 -20.751 1.00 78.06 211 ALA A O 1
ATOM 1673 N N . LEU A 1 212 ? 12.526 -9.465 -19.637 1.00 81.31 212 LEU A N 1
ATOM 1674 C CA . LEU A 1 212 ? 12.541 -8.498 -20.725 1.00 81.31 212 LEU A CA 1
ATOM 1675 C C . LEU A 1 212 ? 13.969 -8.030 -21.041 1.00 81.31 212 LEU A C 1
ATOM 1677 O O . LEU A 1 212 ? 14.369 -8.050 -22.203 1.00 81.31 212 LEU A O 1
ATOM 1681 N N . PHE A 1 213 ? 14.775 -7.718 -20.021 1.00 80.88 213 PHE A N 1
ATOM 1682 C CA . PHE A 1 213 ? 16.204 -7.429 -20.197 1.00 80.88 213 PHE A CA 1
ATOM 1683 C C . PHE A 1 213 ? 16.957 -8.601 -20.834 1.00 80.88 213 PHE A C 1
ATOM 1685 O O . PHE A 1 213 ? 17.789 -8.387 -21.712 1.00 80.88 213 PHE A O 1
ATOM 1692 N N . PHE A 1 214 ? 16.647 -9.836 -20.439 1.00 78.94 214 PHE A N 1
ATOM 1693 C CA . PHE A 1 214 ? 17.268 -11.034 -20.998 1.00 78.94 214 PHE A CA 1
ATOM 1694 C C . PHE A 1 214 ? 16.903 -11.236 -22.473 1.00 78.94 214 PHE A C 1
ATOM 1696 O O . PHE A 1 214 ? 17.778 -11.519 -23.289 1.00 78.94 214 PHE A O 1
ATOM 1703 N N . VAL A 1 215 ? 15.638 -11.020 -22.842 1.00 81.38 215 VAL A N 1
ATOM 1704 C CA . VAL A 1 215 ? 15.188 -11.065 -24.242 1.00 81.38 215 VAL A CA 1
ATOM 1705 C C . VAL A 1 215 ? 15.867 -9.972 -25.068 1.00 81.38 215 VAL A C 1
ATOM 1707 O O . VAL A 1 215 ? 16.401 -10.279 -26.131 1.00 81.38 215 VAL A O 1
ATOM 1710 N N . ILE A 1 216 ? 15.931 -8.730 -24.570 1.00 80.62 216 ILE A N 1
ATOM 1711 C CA . ILE A 1 216 ? 16.665 -7.639 -25.235 1.00 80.62 216 ILE A CA 1
ATOM 1712 C C . ILE A 1 216 ? 18.131 -8.032 -25.430 1.00 80.62 216 ILE A C 1
ATOM 1714 O O . ILE A 1 216 ? 18.672 -7.870 -26.520 1.00 80.62 216 ILE A O 1
ATOM 1718 N N . PHE A 1 217 ? 18.770 -8.595 -24.404 1.00 79.56 217 PHE A N 1
ATOM 1719 C CA . PHE A 1 217 ? 20.164 -9.021 -24.471 1.00 79.56 217 PHE A CA 1
ATOM 1720 C C . PHE A 1 217 ? 20.390 -10.117 -25.519 1.00 79.56 217 PHE A C 1
ATOM 1722 O O . PHE A 1 217 ? 21.351 -10.046 -26.285 1.00 79.56 217 PHE A O 1
ATOM 1729 N N . ILE A 1 218 ? 19.495 -11.108 -25.595 1.00 79.88 218 ILE A N 1
ATOM 1730 C CA . ILE A 1 218 ? 19.529 -12.147 -26.631 1.00 79.88 218 ILE A CA 1
ATOM 1731 C C . ILE A 1 218 ? 19.370 -11.515 -28.014 1.00 79.88 218 ILE A C 1
ATOM 1733 O O . ILE A 1 218 ? 20.200 -11.767 -28.884 1.00 79.88 218 ILE A O 1
ATOM 1737 N N . ILE A 1 219 ? 18.366 -10.659 -28.212 1.00 80.25 219 ILE A N 1
ATOM 1738 C CA . ILE A 1 219 ? 18.127 -9.987 -29.496 1.00 80.25 219 ILE A CA 1
ATOM 1739 C C . ILE A 1 219 ? 19.378 -9.207 -29.925 1.00 80.25 219 ILE A C 1
ATOM 1741 O O . ILE A 1 219 ? 19.884 -9.411 -31.025 1.00 80.25 219 ILE A O 1
ATOM 1745 N N . VAL A 1 220 ? 19.952 -8.397 -29.031 1.00 76.56 220 VAL A N 1
ATOM 1746 C CA . VAL A 1 220 ? 21.178 -7.622 -29.293 1.00 76.56 220 VAL A CA 1
ATOM 1747 C C . VAL A 1 220 ? 22.382 -8.524 -29.581 1.00 76.56 220 VAL A C 1
ATOM 1749 O O . VAL A 1 220 ? 23.253 -8.163 -30.371 1.00 76.56 220 VAL A O 1
ATOM 1752 N N . LYS A 1 221 ? 22.455 -9.709 -28.964 1.00 76.06 221 LYS A N 1
ATOM 1753 C CA . LYS A 1 221 ? 23.519 -10.682 -29.235 1.00 76.06 221 LYS A CA 1
ATOM 1754 C C . LYS A 1 221 ? 23.400 -11.300 -30.633 1.00 76.06 221 LYS A C 1
ATOM 1756 O O . LYS A 1 221 ? 24.440 -11.565 -31.231 1.00 76.06 221 LYS A O 1
ATOM 1761 N N . PHE A 1 222 ? 22.182 -11.537 -31.122 1.00 78.56 222 PHE A N 1
ATOM 1762 C CA . PHE A 1 222 ? 21.919 -12.240 -32.385 1.00 78.56 222 PHE A CA 1
ATOM 1763 C C . PHE A 1 222 ? 21.786 -11.330 -33.612 1.00 78.56 222 PHE A C 1
ATOM 1765 O O . PHE A 1 222 ? 21.931 -11.818 -34.732 1.00 78.56 222 PHE A O 1
ATOM 1772 N N . ILE A 1 223 ? 21.550 -10.027 -33.442 1.00 80.69 223 ILE A N 1
ATOM 1773 C CA . ILE A 1 223 ? 21.579 -9.089 -34.570 1.00 80.69 223 ILE A CA 1
ATOM 1774 C C . ILE A 1 223 ? 23.032 -8.946 -35.056 1.00 80.69 223 ILE A C 1
ATOM 1776 O O . ILE A 1 223 ? 23.900 -8.433 -34.348 1.00 80.69 223 ILE A O 1
ATOM 1780 N N . ASN A 1 224 ? 23.300 -9.442 -36.265 1.00 60.94 224 ASN A N 1
ATOM 1781 C CA . ASN A 1 224 ? 24.648 -9.583 -36.806 1.00 60.94 224 ASN A CA 1
ATOM 1782 C C . ASN A 1 224 ? 25.157 -8.270 -37.444 1.00 60.94 224 ASN A C 1
ATOM 1784 O O . ASN A 1 224 ? 24.513 -7.703 -38.323 1.00 60.94 224 ASN A O 1
ATOM 1788 N N . SER A 1 225 ? 26.327 -7.821 -36.975 1.00 56.09 225 SER A N 1
ATOM 1789 C CA . SER A 1 225 ? 27.303 -6.886 -37.568 1.00 56.09 225 SER A CA 1
ATOM 1790 C C . SER A 1 225 ? 26.821 -5.811 -38.551 1.00 56.09 225 SER A C 1
ATOM 1792 O O . SER A 1 225 ? 27.223 -5.788 -39.711 1.00 56.09 225 SER A O 1
ATOM 1794 N N . SER A 1 226 ? 26.077 -4.820 -38.065 1.00 68.56 226 SER A N 1
ATOM 1795 C CA . SER A 1 226 ? 26.145 -3.468 -38.646 1.00 68.56 226 SER A CA 1
ATOM 1796 C C . SER A 1 226 ? 27.091 -2.618 -37.793 1.00 68.56 226 SER A C 1
ATOM 1798 O O . SER A 1 226 ? 27.055 -2.724 -36.569 1.00 68.56 226 SER A O 1
ATOM 1800 N N . TYR A 1 227 ? 27.914 -1.752 -38.391 1.00 65.81 227 TYR A N 1
ATOM 1801 C CA . TYR A 1 227 ? 28.844 -0.876 -37.647 1.00 65.81 227 TYR A CA 1
ATOM 1802 C C . TYR A 1 227 ? 28.115 -0.015 -36.590 1.00 65.81 227 TYR A C 1
ATOM 1804 O O . TYR A 1 227 ? 28.610 0.192 -35.486 1.00 65.81 227 TYR A O 1
ATOM 1812 N N . LEU A 1 228 ? 26.871 0.382 -36.886 1.00 58.75 228 LEU A N 1
ATOM 1813 C CA . LEU A 1 228 ? 25.961 1.063 -35.956 1.00 58.75 228 LEU A CA 1
ATOM 1814 C C . LEU A 1 228 ? 25.597 0.230 -34.716 1.00 58.75 228 LEU A C 1
ATOM 1816 O O . LEU A 1 228 ? 25.483 0.766 -33.613 1.00 58.75 228 LEU A O 1
ATOM 1820 N N . LEU A 1 229 ? 25.466 -1.089 -34.866 1.00 67.31 229 LEU A N 1
ATOM 1821 C CA . LEU A 1 229 ? 25.190 -1.993 -33.753 1.00 67.31 229 LEU A CA 1
ATOM 1822 C C . LEU A 1 229 ? 26.395 -2.181 -32.838 1.00 67.31 229 LEU A C 1
ATOM 1824 O O . LEU A 1 229 ? 26.199 -2.526 -31.678 1.00 67.31 229 LEU A O 1
ATOM 1828 N N . TYR A 1 230 ? 27.619 -1.941 -33.312 1.00 75.19 230 TYR A N 1
ATOM 1829 C CA . TYR A 1 230 ? 28.804 -2.059 -32.468 1.00 75.19 230 TYR A CA 1
ATOM 1830 C C . TYR A 1 230 ? 28.805 -0.997 -31.364 1.00 75.19 230 TYR A C 1
ATOM 1832 O O . TYR A 1 230 ? 28.880 -1.352 -30.190 1.00 75.19 230 TYR A O 1
ATOM 1840 N N . SER A 1 231 ? 28.612 0.279 -31.722 1.00 69.12 231 SER A N 1
ATOM 1841 C CA . SER A 1 231 ? 28.505 1.378 -30.749 1.00 69.12 231 SER A CA 1
ATOM 1842 C C . SER A 1 231 ? 27.293 1.228 -29.829 1.00 69.12 231 SER A C 1
ATOM 1844 O O . SER A 1 231 ? 27.370 1.505 -28.633 1.00 69.12 231 SER A O 1
ATOM 1846 N N . PHE A 1 232 ? 26.170 0.737 -30.360 1.00 68.19 232 PHE A N 1
ATOM 1847 C CA . PHE A 1 232 ? 25.002 0.459 -29.531 1.00 68.19 232 PHE A CA 1
ATOM 1848 C C . PHE A 1 232 ? 25.271 -0.685 -28.546 1.00 68.19 232 PHE A C 1
ATOM 1850 O O . PHE A 1 232 ? 24.926 -0.587 -27.375 1.00 68.19 232 PHE A O 1
ATOM 1857 N N . LYS A 1 233 ? 25.945 -1.753 -28.980 1.00 75.50 233 LYS A N 1
ATOM 1858 C CA . LYS A 1 233 ? 26.291 -2.905 -28.140 1.00 75.50 233 LYS A CA 1
ATOM 1859 C C . LYS A 1 233 ? 27.299 -2.537 -27.053 1.00 75.50 233 LYS A C 1
ATOM 1861 O O . LYS A 1 233 ? 27.139 -2.992 -25.923 1.00 75.50 233 LYS A O 1
ATOM 1866 N N . THR A 1 234 ? 28.291 -1.699 -27.356 1.00 76.44 234 THR A N 1
ATOM 1867 C CA . THR A 1 234 ? 29.263 -1.225 -26.358 1.00 76.44 234 THR A CA 1
ATOM 1868 C C . THR A 1 234 ? 28.640 -0.278 -25.335 1.00 76.44 234 THR A C 1
ATOM 1870 O O . THR A 1 234 ? 29.062 -0.308 -24.183 1.00 76.44 234 THR A O 1
ATOM 1873 N N . ALA A 1 235 ? 27.611 0.496 -25.697 1.00 73.75 235 ALA A N 1
ATOM 1874 C CA . ALA A 1 235 ? 26.894 1.369 -24.764 1.00 73.75 235 ALA A CA 1
ATOM 1875 C C . ALA A 1 235 ? 25.795 0.644 -23.962 1.00 73.75 235 ALA A C 1
ATOM 1877 O O . ALA A 1 235 ? 25.654 0.856 -22.758 1.00 73.75 235 ALA A O 1
ATOM 1878 N N . LEU A 1 236 ? 25.019 -0.234 -24.605 1.00 75.44 236 LEU A N 1
ATOM 1879 C CA . LEU A 1 236 ? 23.856 -0.889 -24.000 1.00 75.44 236 LEU A CA 1
ATOM 1880 C C . LEU A 1 236 ? 24.255 -1.993 -23.017 1.00 75.44 236 LEU A C 1
ATOM 1882 O O . LEU A 1 236 ? 23.557 -2.223 -22.034 1.00 75.44 236 LEU A O 1
ATOM 1886 N N . LEU A 1 237 ? 25.366 -2.688 -23.269 1.00 74.69 237 LEU A N 1
ATOM 1887 C CA . LEU A 1 237 ? 25.783 -3.828 -22.456 1.00 74.69 237 LEU A CA 1
ATOM 1888 C C . LEU A 1 237 ? 26.201 -3.414 -21.028 1.00 74.69 237 LEU A C 1
ATOM 1890 O O . LEU A 1 237 ? 25.668 -4.002 -20.084 1.00 74.69 237 LEU A O 1
ATOM 1894 N N . PRO A 1 238 ? 27.029 -2.368 -20.818 1.00 75.62 238 PRO A N 1
ATOM 1895 C CA . PRO A 1 238 ? 27.296 -1.826 -19.483 1.00 75.62 238 PRO A CA 1
ATOM 1896 C C . PRO A 1 238 ? 26.032 -1.303 -18.797 1.00 75.62 238 PRO A C 1
ATOM 1898 O O . PRO A 1 238 ? 25.827 -1.552 -17.610 1.00 75.62 238 PRO A O 1
ATOM 1901 N N . LEU A 1 239 ? 25.158 -0.626 -19.549 1.00 76.00 239 LEU A N 1
ATOM 1902 C CA . LEU A 1 239 ? 23.904 -0.077 -19.033 1.00 76.00 239 LEU A CA 1
ATOM 1903 C C . LEU A 1 239 ? 22.965 -1.195 -18.552 1.00 76.00 239 LEU A C 1
ATOM 1905 O O . LEU A 1 239 ? 22.401 -1.122 -17.464 1.00 76.00 239 LEU A O 1
ATOM 1909 N N . GLY A 1 240 ? 22.840 -2.266 -19.337 1.00 77.06 240 GLY A N 1
ATOM 1910 C CA . GLY A 1 240 ? 22.056 -3.448 -18.994 1.00 77.06 240 GLY A CA 1
ATOM 1911 C C . GLY A 1 240 ? 22.599 -4.165 -17.759 1.00 77.06 240 GLY A C 1
ATOM 1912 O O . GLY A 1 240 ? 21.821 -4.527 -16.880 1.00 77.06 240 GLY A O 1
ATOM 1913 N N . ILE A 1 241 ? 23.926 -4.307 -17.646 1.00 76.75 241 ILE A N 1
ATOM 1914 C CA . ILE A 1 241 ? 24.575 -4.859 -16.446 1.00 76.75 241 ILE A CA 1
ATOM 1915 C C . ILE A 1 241 ? 24.300 -3.974 -15.223 1.00 76.75 241 ILE A C 1
ATOM 1917 O O . ILE A 1 241 ? 23.971 -4.497 -14.161 1.00 76.75 241 ILE A O 1
ATOM 1921 N N . PHE A 1 242 ? 24.379 -2.650 -15.370 1.00 77.06 242 PHE A N 1
ATOM 1922 C CA . PHE A 1 242 ? 24.080 -1.695 -14.301 1.00 77.06 242 PHE A CA 1
ATOM 1923 C C . PHE A 1 242 ? 22.617 -1.775 -13.836 1.00 77.06 242 PHE A C 1
ATOM 1925 O O . PHE A 1 242 ? 22.337 -1.820 -12.640 1.00 77.06 242 PHE A O 1
ATOM 1932 N N . PHE A 1 243 ? 21.658 -1.866 -14.759 1.00 77.31 243 PHE A N 1
ATOM 1933 C CA . PHE A 1 243 ? 20.253 -2.034 -14.385 1.00 77.31 243 PHE A CA 1
ATOM 1934 C C . PHE A 1 243 ? 19.967 -3.403 -13.759 1.00 77.31 243 PHE A C 1
ATOM 1936 O O . PHE A 1 243 ? 19.205 -3.482 -12.793 1.00 77.31 243 PHE A O 1
ATOM 1943 N N . LEU A 1 244 ? 20.602 -4.471 -14.250 1.00 77.12 244 LEU A N 1
ATOM 1944 C CA . LEU A 1 244 ? 20.501 -5.803 -13.651 1.00 77.12 244 LEU A CA 1
ATOM 1945 C C . LEU A 1 244 ? 21.101 -5.846 -12.243 1.00 77.12 244 LEU A C 1
ATOM 1947 O O . LEU A 1 244 ? 20.526 -6.497 -11.373 1.00 77.12 244 LEU A O 1
ATOM 1951 N N . SER A 1 245 ? 22.206 -5.141 -11.989 1.00 74.25 245 SER A N 1
ATOM 1952 C CA . SER A 1 245 ? 22.820 -5.088 -10.659 1.00 74.25 245 SER A CA 1
ATOM 1953 C C . SER A 1 245 ? 21.963 -4.298 -9.667 1.00 74.25 245 SER A C 1
ATOM 1955 O O . SER A 1 245 ? 21.739 -4.777 -8.554 1.00 74.25 245 SER A O 1
ATOM 1957 N N . ILE A 1 246 ? 21.385 -3.161 -10.078 1.00 78.00 246 ILE A N 1
ATOM 1958 C CA . ILE A 1 246 ? 20.386 -2.433 -9.276 1.00 78.00 246 ILE A CA 1
ATOM 1959 C C . ILE A 1 246 ? 19.182 -3.329 -8.986 1.00 78.00 246 ILE A C 1
ATOM 1961 O O . ILE A 1 246 ? 18.710 -3.396 -7.851 1.00 78.00 246 ILE A O 1
ATOM 1965 N N . TRP A 1 247 ? 18.679 -4.039 -9.995 1.00 81.19 247 TRP A N 1
ATOM 1966 C CA . TRP A 1 247 ? 17.534 -4.923 -9.818 1.00 81.19 247 TRP A CA 1
ATOM 1967 C C . TRP A 1 247 ? 17.843 -6.083 -8.858 1.00 81.19 247 TRP A C 1
ATOM 1969 O O . TRP A 1 247 ? 17.054 -6.354 -7.952 1.00 81.19 247 TRP A O 1
ATOM 1979 N N . ALA A 1 248 ? 19.016 -6.712 -8.983 1.00 75.94 248 ALA A N 1
ATOM 1980 C CA . ALA A 1 248 ? 19.485 -7.742 -8.058 1.00 75.94 248 ALA A CA 1
ATOM 1981 C C . ALA A 1 248 ? 19.608 -7.205 -6.621 1.00 75.94 248 ALA A C 1
ATOM 1983 O O . ALA A 1 248 ? 19.141 -7.848 -5.680 1.00 75.94 248 ALA A O 1
ATOM 1984 N N . LEU A 1 249 ? 20.146 -5.995 -6.444 1.00 78.06 249 LEU A N 1
ATOM 1985 C CA . LEU A 1 249 ? 20.220 -5.330 -5.142 1.00 78.06 249 LEU A CA 1
ATOM 1986 C C . LEU A 1 249 ? 18.825 -5.109 -4.535 1.00 78.06 249 LEU A C 1
ATOM 1988 O O . LEU A 1 249 ? 18.614 -5.375 -3.351 1.00 78.06 249 LEU A O 1
ATOM 1992 N N . LEU A 1 250 ? 17.844 -4.689 -5.341 1.00 75.06 250 LEU A N 1
ATOM 1993 C CA . LEU A 1 250 ? 16.458 -4.524 -4.892 1.00 75.06 250 LEU A CA 1
ATOM 1994 C C . LEU A 1 250 ? 15.829 -5.847 -4.428 1.00 75.06 250 LEU A C 1
ATOM 1996 O O . LEU A 1 250 ? 15.061 -5.843 -3.461 1.00 75.06 250 LEU A O 1
ATOM 2000 N N . ILE A 1 251 ? 16.159 -6.982 -5.060 1.00 77.38 251 ILE A N 1
ATOM 2001 C CA . ILE A 1 251 ? 15.741 -8.305 -4.568 1.00 77.38 251 ILE A CA 1
ATOM 2002 C C . ILE A 1 251 ? 16.345 -8.580 -3.196 1.00 77.38 251 ILE A C 1
ATOM 2004 O O . ILE A 1 251 ? 15.612 -8.988 -2.297 1.00 77.38 251 ILE A O 1
ATOM 2008 N N . VAL A 1 252 ? 17.650 -8.355 -3.027 1.00 79.50 252 VAL A N 1
ATOM 2009 C CA . VAL A 1 252 ? 18.351 -8.617 -1.760 1.00 79.50 252 VAL A CA 1
ATOM 2010 C C . VAL A 1 252 ? 17.753 -7.775 -0.635 1.00 79.50 252 VAL A C 1
ATOM 2012 O O . VAL A 1 252 ? 17.395 -8.319 0.409 1.00 79.50 252 VAL A O 1
ATOM 2015 N N . ILE A 1 253 ? 17.536 -6.476 -0.867 1.00 76.50 253 ILE A N 1
ATOM 2016 C CA . ILE A 1 253 ? 16.886 -5.580 0.103 1.00 76.50 253 ILE A CA 1
ATOM 2017 C C . ILE A 1 253 ? 15.497 -6.108 0.476 1.00 76.50 253 ILE A C 1
ATOM 2019 O O . ILE A 1 253 ? 15.127 -6.139 1.650 1.00 76.50 253 ILE A O 1
ATOM 2023 N N . ARG A 1 254 ? 14.719 -6.565 -0.509 1.00 70.44 254 ARG A N 1
ATOM 2024 C CA . ARG A 1 254 ? 13.369 -7.088 -0.274 1.00 70.44 254 ARG A CA 1
ATOM 2025 C C . ARG A 1 254 ? 13.372 -8.420 0.475 1.00 70.44 254 ARG A C 1
ATOM 2027 O O . ARG A 1 254 ? 12.503 -8.641 1.324 1.00 70.44 254 ARG A O 1
ATOM 2034 N N . ALA A 1 255 ? 14.328 -9.294 0.179 1.00 74.25 255 ALA A N 1
ATOM 2035 C CA . ALA A 1 255 ? 14.538 -10.532 0.918 1.00 74.25 255 ALA A CA 1
ATOM 2036 C C . ALA A 1 255 ? 14.877 -10.219 2.382 1.00 74.25 255 ALA A C 1
ATOM 2038 O O . ALA A 1 255 ? 14.265 -10.789 3.284 1.00 74.25 255 ALA A O 1
ATOM 2039 N N . PHE A 1 256 ? 15.742 -9.229 2.617 1.00 79.50 256 PHE A N 1
ATOM 2040 C CA . PHE A 1 256 ? 16.124 -8.790 3.957 1.00 79.50 256 PHE A CA 1
ATOM 2041 C C . PHE A 1 256 ? 14.950 -8.183 4.739 1.00 79.50 256 PHE A C 1
ATOM 2043 O O . PHE A 1 256 ? 14.722 -8.547 5.887 1.00 79.50 256 PHE A O 1
ATOM 2050 N N . GLN A 1 257 ? 14.133 -7.334 4.106 1.00 74.31 257 GLN A N 1
ATOM 2051 C CA . GLN A 1 257 ? 12.907 -6.798 4.718 1.00 74.31 257 GLN A CA 1
ATOM 2052 C C . GLN A 1 257 ? 11.885 -7.892 5.054 1.00 74.31 257 GLN A C 1
ATOM 2054 O O . GLN A 1 257 ? 11.153 -7.795 6.037 1.00 74.31 257 GLN A O 1
ATOM 2059 N N . SER A 1 258 ? 11.806 -8.935 4.228 1.00 72.25 258 SER A N 1
ATOM 2060 C CA . SER A 1 258 ? 10.916 -10.069 4.493 1.00 72.25 258 SER A CA 1
ATOM 2061 C C . SER A 1 258 ? 11.435 -10.910 5.663 1.00 72.25 258 SER A C 1
ATOM 2063 O O . SER A 1 258 ? 10.649 -11.353 6.498 1.00 72.25 258 SER A O 1
ATOM 2065 N N . LEU A 1 259 ? 12.758 -11.077 5.756 1.00 79.44 259 LEU A N 1
ATOM 2066 C CA . LEU A 1 259 ? 13.427 -11.763 6.856 1.00 79.44 259 LEU A CA 1
ATOM 2067 C C . LEU A 1 259 ? 13.275 -11.003 8.180 1.00 79.44 259 LEU A C 1
ATOM 2069 O O . LEU A 1 259 ? 12.961 -11.621 9.194 1.00 79.44 259 LEU A O 1
ATOM 2073 N N . SER A 1 260 ? 13.419 -9.674 8.177 1.00 79.44 260 SER A N 1
ATOM 2074 C CA . SER A 1 260 ? 13.249 -8.859 9.385 1.00 79.44 260 SER A CA 1
ATOM 2075 C C . SER A 1 260 ? 11.821 -8.948 9.932 1.00 79.44 260 SER A C 1
ATOM 2077 O O . SER A 1 260 ? 11.632 -9.127 11.130 1.00 79.44 260 SER A O 1
ATOM 2079 N N . MET A 1 261 ? 10.805 -8.938 9.058 1.00 74.06 261 MET A N 1
ATOM 2080 C CA . MET A 1 261 ? 9.410 -9.141 9.477 1.00 74.06 261 MET A CA 1
ATOM 2081 C C . MET A 1 261 ? 9.151 -10.538 10.054 1.00 74.06 261 MET A C 1
ATOM 2083 O O . MET A 1 261 ? 8.262 -10.696 10.892 1.00 74.06 261 MET A O 1
ATOM 2087 N N . LEU A 1 262 ? 9.874 -11.560 9.588 1.00 75.69 262 LEU A N 1
ATOM 2088 C CA . LEU A 1 262 ? 9.795 -12.898 10.169 1.00 75.69 262 LEU A CA 1
ATOM 2089 C C . LEU A 1 262 ? 10.454 -12.922 11.549 1.00 75.69 262 LEU A C 1
ATOM 2091 O O . LEU A 1 262 ? 9.829 -13.403 12.489 1.00 75.69 262 LEU A O 1
ATOM 2095 N N . LEU A 1 263 ? 11.652 -12.352 11.686 1.00 79.50 263 LEU A N 1
ATOM 2096 C CA . LEU A 1 263 ? 12.369 -12.254 12.960 1.00 79.50 263 LEU A CA 1
ATOM 2097 C C . LEU A 1 263 ? 11.533 -11.544 14.035 1.00 79.50 263 LEU A C 1
ATOM 2099 O O . LEU A 1 263 ? 11.370 -12.100 15.117 1.00 79.50 263 LEU A O 1
ATOM 2103 N N . ASP A 1 264 ? 10.897 -10.415 13.705 1.00 76.94 264 ASP A N 1
ATOM 2104 C CA . ASP A 1 264 ? 9.994 -9.684 14.614 1.00 76.94 264 ASP A CA 1
ATOM 2105 C C . ASP A 1 264 ? 8.797 -10.522 15.084 1.00 76.94 264 ASP A C 1
ATOM 2107 O O . ASP A 1 264 ? 8.251 -10.322 16.171 1.00 76.94 264 ASP A O 1
ATOM 2111 N N . LYS A 1 265 ? 8.346 -11.467 14.254 1.00 77.00 265 LYS A N 1
ATOM 2112 C CA . LYS A 1 265 ? 7.235 -12.354 14.598 1.00 77.00 265 LYS A CA 1
ATOM 2113 C C . LYS A 1 265 ? 7.667 -13.457 15.564 1.00 77.00 265 LYS A C 1
ATOM 2115 O O . LYS A 1 265 ? 6.844 -13.887 16.365 1.00 77.00 265 LYS A O 1
ATOM 2120 N N . TYR A 1 266 ? 8.915 -13.915 15.481 1.00 75.25 266 TYR A N 1
ATOM 2121 C CA . TYR A 1 266 ? 9.445 -14.970 16.348 1.00 75.25 266 TYR A CA 1
ATOM 2122 C C . TYR A 1 266 ? 9.970 -14.431 17.683 1.00 75.25 266 TYR A C 1
ATOM 2124 O O . TYR A 1 266 ? 9.807 -15.102 18.698 1.00 75.25 266 TYR A O 1
ATOM 2132 N N . THR A 1 267 ? 10.502 -13.207 17.727 1.00 73.44 267 THR A N 1
ATOM 2133 C CA . THR A 1 267 ? 10.928 -12.568 18.987 1.00 73.44 267 THR A CA 1
ATOM 2134 C C . THR A 1 267 ? 9.762 -12.278 19.936 1.00 73.44 267 THR A C 1
ATOM 2136 O O . THR A 1 267 ? 9.949 -12.275 21.147 1.00 73.44 267 THR A O 1
ATOM 2139 N N . TYR A 1 268 ? 8.543 -12.111 19.416 1.00 62.44 268 TYR A N 1
ATOM 2140 C CA . TYR A 1 268 ? 7.345 -11.844 20.223 1.00 62.44 268 TYR A CA 1
ATOM 2141 C C . TYR A 1 268 ? 6.683 -13.082 20.852 1.00 62.44 268 TYR A C 1
ATOM 2143 O O . TYR A 1 268 ? 5.732 -12.924 21.611 1.00 62.44 268 TYR A O 1
ATOM 2151 N N . VAL A 1 269 ? 7.127 -14.301 20.528 1.00 63.59 269 VAL A N 1
ATOM 2152 C CA . VAL A 1 269 ? 6.495 -15.554 21.001 1.00 63.59 269 VAL A CA 1
ATOM 2153 C C . VAL A 1 269 ? 7.272 -16.193 22.169 1.00 63.59 269 VAL A C 1
ATOM 2155 O O . VAL A 1 269 ? 6.818 -17.175 22.736 1.00 63.59 269 VAL A O 1
ATOM 2158 N N . GLY A 1 270 ? 8.423 -15.636 22.565 1.00 48.91 270 GLY A N 1
ATOM 2159 C CA . GLY A 1 270 ? 9.331 -16.237 23.557 1.00 48.91 270 GLY A CA 1
ATOM 2160 C C . GLY A 1 270 ? 9.347 -15.619 24.962 1.00 48.91 270 GLY A C 1
ATOM 2161 O O . GLY A 1 270 ? 10.279 -15.901 25.705 1.00 48.91 270 GLY A O 1
ATOM 2162 N N . PHE A 1 271 ? 8.385 -14.768 25.326 1.00 48.72 271 PHE A N 1
ATOM 2163 C CA . PHE A 1 271 ? 8.317 -14.128 26.651 1.00 48.72 271 PHE A CA 1
ATOM 2164 C C . PHE A 1 271 ? 6.871 -14.086 27.174 1.00 48.72 271 PHE A C 1
ATOM 2166 O O . PHE A 1 271 ? 6.312 -13.013 27.382 1.00 48.72 271 PHE A O 1
ATOM 2173 N N . GLU A 1 272 ? 6.261 -15.255 27.356 1.00 43.75 272 GLU A N 1
ATOM 2174 C CA . GLU A 1 272 ? 5.151 -15.483 28.297 1.00 43.75 272 GLU A CA 1
ATOM 2175 C C . GLU A 1 272 ? 5.374 -16.819 29.010 1.00 43.75 272 GLU A C 1
ATOM 2177 O O . GLU A 1 272 ? 5.820 -17.775 28.331 1.00 43.75 272 GLU A O 1
#

pLDDT: mean 71.55, std 20.53, range [30.55, 97.94]

Solvent-accessible surface area (backbone atoms only — not comparable to full-atom values): 16062 Å² total; per-residue (Å²): 129,65,64,70,61,43,35,63,55,43,47,72,33,81,92,37,47,74,66,51,26,49,39,42,46,73,71,70,40,76,47,66,65,47,55,58,69,50,56,67,70,60,53,28,74,65,62,72,50,57,68,69,59,50,52,51,43,37,53,47,40,54,53,53,52,53,54,49,55,55,46,51,61,51,50,56,61,47,51,78,70,66,75,78,89,72,83,91,79,92,78,85,84,88,89,82,89,79,84,76,82,81,76,75,94,76,59,84,68,65,7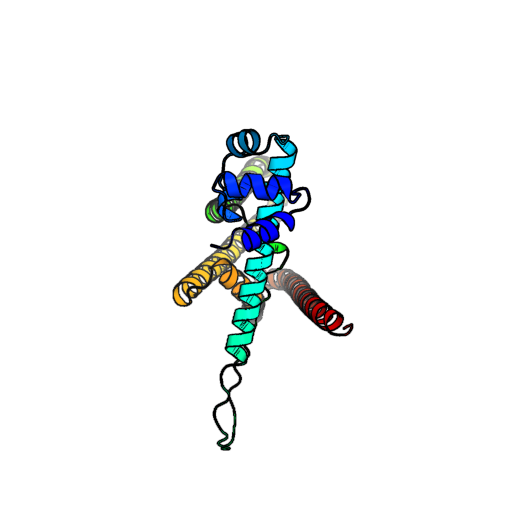2,83,69,66,73,94,45,73,66,57,53,51,48,50,50,52,51,48,52,52,51,50,53,52,48,59,58,54,70,51,45,64,63,48,56,71,52,66,78,58,60,84,78,43,61,66,54,50,54,49,52,55,48,52,55,50,54,51,51,52,49,54,52,52,52,50,52,52,54,49,53,50,51,50,54,18,46,54,53,14,66,76,66,77,42,64,43,71,59,41,37,51,50,51,44,69,64,40,51,61,55,51,52,50,50,52,51,51,52,64,69,65,61,77,87,46,80,72,52,51,61,48,50,67,55,46,51,60,52,50,51,51,53,50,51,54,51,53,49,53,50,52,54,51,51,49,56,54,48,51,58,49,52,60,59,55,67,71,71,76,83,126

Mean predicted aligned error: 18.84 Å

Foldseek 3Di:
DDLVVQLVVLVVQPPQDSVLSNLCVVVVNRALVCLLPDDLVSSCVRRVDDSVSSVSSSVSSVVVVVVVVVVVVVVVVVCVVVPDDDDDDDDDDDDDDDDDPPDDPDDPVCVVPVDDDPPVVVVCVVVVVVVVLVVVVVVVPVVCVVVVVDDPVCVVVCVVVVVVNVVVVVVVVVVVVVLVVLLVVLVVVCVVVVNPSVVSSVVCCLVVVVVVLVVVVVVLVPPDDDPVSVVVCVVVVVVSVVVVVVSVVVVVVVVVVVVVVVVVVVVVVPDD